Protein AF-M5BRU0-F1 (afdb_monomer_lite)

Radius of gyration: 24.5 Å; chains: 1; bounding box: 52×56×78 Å

Structure (mmCIF, N/CA/C/O backbone):
data_AF-M5BRU0-F1
#
_entry.id   AF-M5BRU0-F1
#
loop_
_atom_site.group_PDB
_atom_site.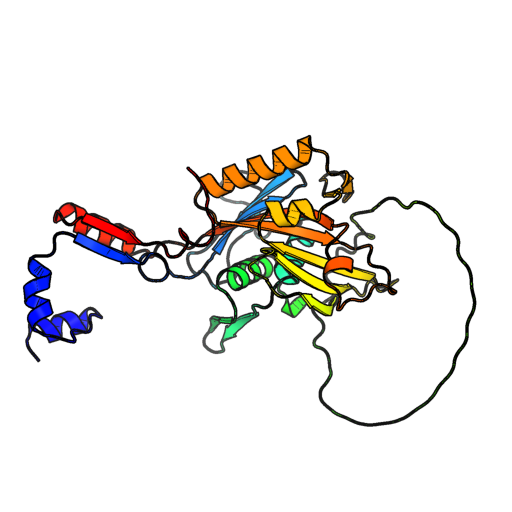id
_atom_site.type_symbol
_atom_site.label_atom_id
_atom_site.label_alt_id
_atom_site.label_comp_id
_atom_site.label_asym_id
_atom_site.label_entity_id
_atom_site.label_seq_id
_atom_site.pdbx_PDB_ins_code
_atom_site.Cartn_x
_atom_site.Cartn_y
_atom_site.Cartn_z
_atom_site.occupancy
_atom_site.B_iso_or_equiv
_atom_site.auth_seq_id
_atom_site.auth_comp_id
_atom_site.auth_asym_id
_atom_site.auth_atom_id
_atom_site.pdbx_PDB_model_num
ATOM 1 N N . MET A 1 1 ? 29.957 -25.310 -28.018 1.00 56.03 1 MET A N 1
ATOM 2 C CA . MET A 1 1 ? 28.584 -24.755 -27.954 1.00 56.03 1 MET A CA 1
ATOM 3 C C . MET A 1 1 ? 28.012 -24.711 -29.360 1.00 56.03 1 MET A C 1
ATOM 5 O O . MET A 1 1 ? 28.697 -24.204 -30.240 1.00 56.03 1 MET A O 1
ATOM 9 N N . SER A 1 2 ? 26.812 -25.253 -29.586 1.00 75.94 2 SER A N 1
ATOM 10 C CA . SER A 1 2 ? 26.132 -25.135 -30.883 1.00 75.94 2 SER A CA 1
ATOM 11 C C . SER A 1 2 ? 25.917 -23.655 -31.240 1.00 75.94 2 SER A C 1
ATOM 13 O O . SER A 1 2 ? 25.756 -22.811 -30.354 1.00 75.94 2 SER A O 1
ATOM 15 N N . ILE A 1 3 ? 25.920 -23.319 -32.534 1.00 82.31 3 ILE A N 1
ATOM 16 C CA . ILE A 1 3 ? 25.701 -21.942 -33.025 1.00 82.31 3 ILE A CA 1
ATOM 17 C C . ILE A 1 3 ? 24.396 -21.355 -32.455 1.00 82.31 3 ILE A C 1
ATOM 19 O O . ILE A 1 3 ? 24.351 -20.178 -32.095 1.00 82.31 3 ILE A O 1
ATOM 23 N N . GLY A 1 4 ? 23.365 -22.194 -32.303 1.00 82.69 4 GLY A N 1
ATOM 24 C CA . GLY A 1 4 ? 22.096 -21.833 -31.673 1.00 82.69 4 GLY A CA 1
ATOM 25 C C . GLY A 1 4 ? 22.245 -21.396 -30.214 1.00 82.69 4 GLY A C 1
ATOM 26 O O . GLY A 1 4 ? 21.788 -20.313 -29.860 1.00 82.69 4 GLY A O 1
ATOM 27 N N . ALA A 1 5 ? 22.965 -22.158 -29.383 1.00 85.12 5 ALA A N 1
ATOM 28 C CA . ALA A 1 5 ? 23.203 -21.789 -27.983 1.00 85.12 5 ALA A CA 1
ATOM 29 C C . ALA A 1 5 ? 23.987 -20.469 -27.849 1.00 85.12 5 ALA A C 1
ATOM 31 O O . ALA A 1 5 ? 23.667 -19.646 -26.994 1.00 85.12 5 ALA A O 1
ATOM 32 N N . LYS A 1 6 ? 24.963 -20.218 -28.738 1.00 86.19 6 LYS A N 1
ATOM 33 C CA . LYS A 1 6 ? 25.723 -18.955 -28.756 1.00 86.19 6 LYS A CA 1
ATOM 34 C C . LYS A 1 6 ? 24.838 -17.753 -29.116 1.00 86.19 6 LYS A C 1
ATOM 36 O O . LYS A 1 6 ? 24.950 -16.711 -28.475 1.00 86.19 6 LYS A O 1
ATOM 41 N N . ARG A 1 7 ? 23.941 -17.897 -30.101 1.00 88.19 7 ARG A N 1
ATOM 42 C CA . ARG A 1 7 ? 22.966 -16.849 -30.471 1.00 88.19 7 ARG A CA 1
ATOM 43 C C . ARG A 1 7 ? 21.950 -16.579 -29.357 1.00 88.19 7 ARG A C 1
ATOM 45 O O . ARG A 1 7 ? 21.599 -15.427 -29.134 1.00 88.19 7 ARG A O 1
ATOM 52 N N . MET A 1 8 ? 21.505 -17.617 -28.648 1.00 88.88 8 MET A N 1
ATOM 53 C CA . MET A 1 8 ? 20.585 -17.480 -27.511 1.00 88.88 8 MET A CA 1
ATOM 54 C C . MET A 1 8 ? 21.250 -16.770 -26.324 1.00 88.88 8 MET A C 1
ATOM 56 O O . MET A 1 8 ? 20.659 -15.855 -25.753 1.00 88.88 8 MET A O 1
ATOM 60 N N . ALA A 1 9 ? 22.513 -17.089 -26.025 1.00 88.88 9 ALA A N 1
ATOM 61 C CA . ALA A 1 9 ? 23.276 -16.411 -24.975 1.00 88.88 9 ALA A CA 1
ATOM 62 C C . ALA A 1 9 ? 23.454 -14.906 -25.249 1.00 88.88 9 ALA A C 1
ATOM 64 O O . ALA A 1 9 ? 23.299 -14.097 -24.339 1.00 88.88 9 ALA A O 1
ATOM 65 N N . GLN A 1 10 ? 23.685 -14.511 -26.509 1.00 90.50 10 GLN A N 1
ATOM 66 C CA . GLN A 1 10 ? 23.731 -13.095 -26.920 1.00 90.50 10 GLN A CA 1
ATOM 67 C C . GLN A 1 10 ? 22.401 -12.351 -26.710 1.00 90.50 10 GLN A C 1
ATOM 69 O O . GLN A 1 10 ? 22.379 -11.125 -26.715 1.00 90.50 10 GLN A O 1
ATOM 74 N N . ARG A 1 11 ? 21.294 -13.080 -26.527 1.00 88.38 11 ARG A N 1
ATOM 75 C CA . ARG A 1 11 ? 19.957 -12.548 -26.228 1.00 88.38 11 ARG A CA 1
ATOM 76 C C . ARG A 1 11 ? 19.546 -12.772 -24.769 1.00 88.38 11 ARG A C 1
ATOM 78 O O . ARG A 1 11 ? 18.357 -12.808 -24.474 1.00 88.38 11 ARG A O 1
ATOM 85 N N . ASN A 1 12 ? 20.514 -12.931 -23.865 1.00 89.25 12 ASN A N 1
ATOM 86 C CA . ASN A 1 12 ? 20.295 -13.167 -22.433 1.00 89.25 12 ASN A CA 1
ATOM 87 C C . ASN A 1 12 ? 19.533 -14.469 -22.110 1.00 89.25 12 ASN A C 1
ATOM 89 O O . ASN A 1 12 ? 18.924 -14.583 -21.048 1.00 89.25 12 ASN A O 1
ATOM 93 N N . VAL A 1 13 ? 19.579 -15.473 -22.995 1.00 88.12 13 VAL A N 1
ATOM 94 C CA . VAL A 1 13 ? 18.981 -16.793 -22.752 1.00 88.12 13 VAL A CA 1
ATOM 95 C C . VAL A 1 13 ? 20.073 -17.808 -22.424 1.00 88.12 13 VAL A C 1
ATOM 97 O O . VAL A 1 13 ? 20.904 -18.153 -23.266 1.00 88.12 13 VAL A O 1
ATOM 100 N N . VAL A 1 14 ? 20.048 -18.329 -21.197 1.00 90.12 14 VAL A N 1
ATOM 101 C CA . VAL A 1 14 ? 20.965 -19.385 -20.748 1.00 90.12 14 VAL A CA 1
ATOM 102 C C . VAL A 1 14 ? 20.359 -20.755 -21.050 1.00 90.12 14 VAL A C 1
ATOM 104 O O . VAL A 1 14 ? 19.422 -21.200 -20.389 1.00 90.12 14 VAL A O 1
ATOM 107 N N . VAL A 1 15 ? 20.913 -21.449 -22.044 1.00 87.69 15 VAL A N 1
ATOM 108 C CA . VAL A 1 15 ? 20.475 -22.795 -22.440 1.00 87.69 15 VAL A CA 1
ATOM 109 C C . VAL A 1 15 ? 21.243 -23.843 -21.631 1.00 87.69 15 VAL A C 1
ATOM 111 O O . VAL A 1 15 ? 22.442 -24.022 -21.830 1.00 87.69 15 VAL A O 1
ATOM 114 N N . ARG A 1 16 ? 20.558 -24.547 -20.719 1.00 88.44 16 ARG A N 1
ATOM 115 C CA . ARG A 1 16 ? 21.166 -25.614 -19.893 1.00 88.44 16 ARG A CA 1
ATOM 116 C C . ARG A 1 16 ? 21.203 -26.979 -20.580 1.00 88.44 16 ARG A C 1
ATOM 118 O O . ARG A 1 16 ? 22.085 -27.777 -20.287 1.00 88.44 16 ARG A O 1
ATOM 125 N N . ARG A 1 17 ? 20.248 -27.250 -21.473 1.00 88.56 17 ARG A N 1
ATOM 126 C CA . ARG A 1 17 ? 20.157 -28.496 -22.241 1.00 88.56 17 ARG A CA 1
ATOM 127 C C . ARG A 1 17 ? 19.894 -28.166 -23.711 1.00 88.56 17 ARG A C 1
ATOM 129 O O . ARG A 1 17 ? 19.071 -27.300 -23.994 1.00 88.56 17 ARG A O 1
ATOM 136 N N . LEU A 1 18 ? 20.651 -28.772 -24.628 1.00 85.06 18 LEU A N 1
ATOM 137 C CA . LEU A 1 18 ? 20.615 -28.418 -26.056 1.00 85.06 18 LEU A CA 1
ATOM 138 C C . LEU A 1 18 ? 19.367 -28.949 -26.776 1.00 85.06 18 LEU A C 1
ATOM 140 O O . LEU A 1 18 ? 18.881 -28.288 -27.687 1.00 85.06 18 LEU A O 1
ATOM 144 N N . ASP A 1 19 ? 18.839 -30.085 -26.328 1.00 86.38 19 ASP A N 1
ATOM 145 C CA . ASP A 1 19 ? 17.553 -30.671 -26.738 1.00 86.38 19 ASP A CA 1
ATOM 146 C C . ASP A 1 19 ? 16.372 -29.698 -26.551 1.00 86.38 19 ASP A C 1
ATOM 148 O O . ASP A 1 19 ? 15.470 -29.622 -27.382 1.00 86.38 19 ASP A O 1
ATOM 152 N N . ALA A 1 20 ? 16.414 -28.867 -25.508 1.00 85.62 20 ALA A N 1
ATOM 153 C CA . ALA A 1 20 ? 15.397 -27.852 -25.253 1.00 85.62 20 ALA A CA 1
ATOM 154 C C . ALA A 1 20 ? 15.317 -26.790 -26.363 1.00 85.62 20 ALA A C 1
ATOM 156 O O . ALA A 1 20 ? 14.271 -26.167 -26.529 1.00 85.62 20 ALA A O 1
ATOM 157 N N . LEU A 1 21 ? 16.399 -26.571 -27.123 1.00 84.38 21 LEU A N 1
ATOM 158 C CA . LEU A 1 21 ? 16.409 -25.602 -28.219 1.00 84.38 21 LEU A CA 1
ATOM 159 C C . LEU A 1 21 ? 15.563 -26.076 -29.407 1.00 84.38 21 LEU A C 1
ATOM 161 O O . LEU A 1 21 ? 14.917 -25.259 -30.053 1.00 84.38 21 LEU A O 1
ATOM 165 N N . GLU A 1 22 ? 15.568 -27.381 -29.676 1.00 84.31 22 GLU A N 1
ATOM 166 C CA . GLU A 1 22 ? 14.750 -28.003 -30.719 1.00 84.31 22 GLU A CA 1
ATOM 167 C C . GLU A 1 22 ? 13.279 -28.053 -30.291 1.00 84.31 22 GLU A C 1
ATOM 169 O O . GLU A 1 22 ? 12.397 -27.631 -31.038 1.00 84.31 22 GLU A O 1
ATOM 174 N N . ALA A 1 23 ? 13.023 -28.450 -29.039 1.00 85.31 23 ALA A N 1
ATOM 175 C CA . ALA A 1 23 ? 11.676 -28.504 -28.476 1.00 85.31 23 ALA A CA 1
ATOM 176 C C . ALA A 1 23 ? 10.977 -27.131 -28.425 1.00 85.31 23 ALA A C 1
ATOM 178 O O . ALA A 1 23 ? 9.757 -27.059 -28.565 1.00 85.31 23 ALA A O 1
ATOM 179 N N . LEU A 1 24 ? 11.731 -26.034 -28.266 1.00 85.19 24 LEU A N 1
ATOM 180 C CA . LEU A 1 24 ? 11.180 -24.675 -28.200 1.00 85.19 24 LEU A CA 1
ATOM 181 C C . LEU A 1 24 ? 10.400 -24.281 -29.469 1.00 85.19 24 LEU A C 1
ATOM 183 O O . LEU A 1 24 ? 9.469 -23.486 -29.382 1.00 85.19 24 LEU A O 1
ATOM 187 N N . GLY A 1 25 ? 10.751 -24.843 -30.632 1.00 83.12 25 GLY A N 1
ATOM 188 C CA . GLY A 1 25 ? 10.074 -24.559 -31.902 1.00 83.12 25 GLY A CA 1
ATOM 189 C C . GLY A 1 25 ? 8.661 -25.142 -32.014 1.00 83.12 25 GLY A C 1
ATOM 190 O O . GLY A 1 25 ? 7.886 -24.674 -32.842 1.00 83.12 25 GLY A O 1
ATOM 191 N N . GLY A 1 26 ? 8.320 -26.136 -31.186 1.00 87.94 26 GLY A N 1
ATOM 192 C CA . GLY A 1 26 ? 7.008 -26.794 -31.170 1.00 87.94 26 GLY A CA 1
ATOM 193 C C . GLY A 1 26 ? 6.088 -26.347 -30.032 1.00 87.94 26 GLY A C 1
ATOM 194 O O . GLY A 1 26 ? 5.086 -27.006 -29.769 1.00 87.94 26 GLY A O 1
ATOM 195 N N . VAL A 1 27 ? 6.433 -25.278 -29.309 1.00 90.38 27 VAL A N 1
ATOM 196 C CA . VAL A 1 27 ? 5.661 -24.816 -28.147 1.00 90.38 27 VAL A CA 1
ATOM 197 C C . VAL A 1 27 ? 4.371 -24.126 -28.590 1.00 90.38 27 VAL A C 1
ATOM 199 O O . VAL A 1 27 ? 4.416 -23.134 -29.309 1.00 90.38 27 VAL A O 1
ATOM 202 N N . THR A 1 28 ? 3.229 -24.608 -28.097 1.00 91.94 28 THR A N 1
ATOM 203 C CA . THR A 1 28 ? 1.900 -23.994 -28.292 1.00 91.94 28 THR A CA 1
ATOM 204 C C . THR A 1 28 ? 1.422 -23.204 -27.078 1.00 91.94 28 THR A C 1
ATOM 206 O O . THR A 1 28 ? 0.595 -22.308 -27.214 1.00 91.94 28 THR A O 1
ATOM 209 N N . ASP A 1 29 ? 1.963 -23.500 -25.895 1.00 92.75 29 ASP A N 1
ATOM 210 C CA . ASP A 1 29 ? 1.524 -22.934 -24.624 1.00 92.75 29 ASP A CA 1
ATOM 211 C C . ASP A 1 29 ? 2.724 -22.494 -23.780 1.00 92.75 29 ASP A C 1
ATOM 213 O O . ASP A 1 29 ? 3.633 -23.277 -23.499 1.00 92.75 29 ASP A O 1
ATOM 217 N N . ILE A 1 30 ? 2.709 -21.242 -23.322 1.00 90.06 30 ILE A N 1
ATOM 218 C CA . ILE A 1 30 ? 3.704 -20.691 -22.396 1.00 90.06 30 ILE A CA 1
ATOM 219 C C . ILE A 1 30 ? 3.018 -20.406 -21.066 1.00 90.06 30 ILE A C 1
ATOM 221 O O . ILE A 1 30 ? 2.127 -19.565 -20.987 1.00 90.06 30 ILE A O 1
ATOM 225 N N . CYS A 1 31 ? 3.465 -21.065 -20.000 1.00 89.81 31 CYS A N 1
ATOM 226 C CA . CYS A 1 31 ? 3.078 -20.725 -18.635 1.00 89.81 31 CYS A CA 1
ATOM 227 C C . CYS A 1 31 ? 4.154 -19.829 -18.019 1.00 89.81 31 CYS A C 1
ATOM 229 O O . CYS A 1 31 ? 5.280 -20.278 -17.814 1.00 89.81 31 CYS A O 1
ATOM 231 N N . SER A 1 32 ? 3.810 -18.577 -17.722 1.00 86.25 32 SER A N 1
ATOM 232 C CA . SER A 1 32 ? 4.719 -17.621 -17.082 1.00 86.25 32 SER A CA 1
ATOM 233 C C . SER A 1 32 ? 4.170 -17.184 -15.733 1.00 86.25 32 SER A C 1
ATOM 235 O O . SER A 1 32 ? 2.979 -16.885 -15.601 1.00 86.25 32 SER A O 1
ATOM 237 N N . ASP A 1 33 ? 5.051 -17.065 -14.744 1.00 87.75 33 ASP A N 1
ATOM 238 C CA . ASP A 1 33 ? 4.730 -16.339 -13.519 1.00 87.75 33 ASP A CA 1
ATOM 239 C C . ASP A 1 33 ? 4.494 -14.855 -13.841 1.00 87.75 33 ASP A C 1
ATOM 241 O O . ASP A 1 33 ? 5.040 -14.312 -14.809 1.00 87.75 33 ASP A O 1
ATOM 245 N N . LYS A 1 34 ? 3.640 -14.183 -13.059 1.00 83.00 34 LYS A N 1
ATOM 246 C CA . LYS A 1 34 ? 3.427 -12.733 -13.203 1.00 83.00 34 LYS A CA 1
ATOM 247 C C . LYS A 1 34 ? 4.599 -11.942 -12.637 1.00 83.00 34 LYS A C 1
ATOM 249 O O . LYS A 1 34 ? 5.258 -11.205 -13.372 1.00 83.00 34 LYS A O 1
ATOM 254 N N . THR A 1 35 ? 4.782 -12.050 -11.323 1.00 79.06 35 THR A N 1
ATOM 255 C CA . THR A 1 35 ? 5.621 -11.140 -10.546 1.00 79.06 35 THR A CA 1
ATOM 256 C C . THR A 1 35 ? 7.085 -11.359 -10.884 1.00 79.06 35 THR A C 1
ATOM 258 O O . THR A 1 35 ? 7.591 -12.469 -10.761 1.00 79.06 35 THR A O 1
ATOM 261 N N . GLY A 1 36 ? 7.764 -10.306 -11.332 1.00 77.75 36 GLY A N 1
ATOM 262 C CA . GLY A 1 36 ? 9.184 -10.355 -11.683 1.00 77.75 36 GLY A CA 1
ATOM 263 C C . GLY A 1 36 ? 9.483 -10.915 -13.079 1.00 77.75 36 GLY A C 1
ATOM 264 O O . GLY A 1 36 ? 10.575 -10.659 -13.590 1.00 77.75 36 GLY A O 1
ATOM 265 N N . THR A 1 37 ? 8.535 -11.591 -13.740 1.00 82.62 37 THR A N 1
ATOM 266 C CA . THR A 1 37 ? 8.681 -12.039 -15.138 1.00 82.62 37 THR A CA 1
ATOM 267 C C . THR A 1 37 ? 7.917 -11.133 -16.096 1.00 82.62 37 THR A C 1
ATOM 269 O O . THR A 1 37 ? 8.537 -10.484 -16.931 1.00 82.62 37 THR A O 1
ATOM 272 N N . LEU A 1 38 ? 6.592 -11.031 -15.964 1.00 83.06 38 LEU A N 1
ATOM 273 C CA . LEU A 1 38 ? 5.764 -10.166 -16.816 1.00 83.06 38 LEU A CA 1
ATOM 274 C C . LEU A 1 38 ? 5.718 -8.727 -16.296 1.00 83.06 38 LEU A C 1
ATOM 276 O O . LEU A 1 38 ? 5.558 -7.781 -17.073 1.00 83.06 38 LEU A O 1
ATOM 280 N N . THR A 1 39 ? 5.875 -8.564 -14.988 1.00 84.62 39 THR A N 1
ATOM 281 C CA . THR A 1 39 ? 5.994 -7.276 -14.310 1.00 84.62 39 THR A CA 1
ATOM 282 C C . THR A 1 39 ? 7.421 -7.019 -13.850 1.00 84.62 39 THR A C 1
ATOM 284 O O . THR A 1 39 ? 8.264 -7.920 -13.814 1.00 84.62 39 THR A O 1
ATOM 287 N N . MET A 1 40 ? 7.705 -5.765 -13.505 1.00 83.12 40 MET A N 1
ATOM 288 C CA . MET A 1 40 ? 9.024 -5.373 -13.011 1.00 83.12 40 MET A CA 1
ATOM 289 C C . MET A 1 40 ? 9.336 -5.978 -11.634 1.00 83.12 40 MET A C 1
ATOM 291 O O . MET A 1 40 ? 10.505 -6.007 -11.251 1.00 83.12 40 MET A O 1
ATOM 295 N N . GLY A 1 41 ? 8.322 -6.463 -10.902 1.00 82.31 41 GLY A N 1
ATOM 296 C CA . GLY A 1 41 ? 8.473 -6.929 -9.523 1.00 82.31 41 GLY A CA 1
ATOM 297 C C . GLY A 1 41 ? 8.761 -5.772 -8.566 1.00 82.31 41 GLY A C 1
ATOM 298 O O . GLY A 1 41 ? 9.387 -5.967 -7.528 1.00 82.31 41 GLY A O 1
ATOM 299 N N . ARG A 1 42 ? 8.361 -4.553 -8.944 1.00 84.69 42 ARG A N 1
ATOM 300 C CA . ARG A 1 42 ? 8.613 -3.319 -8.195 1.00 84.69 42 ARG A CA 1
ATOM 301 C C . ARG A 1 42 ? 7.297 -2.576 -8.055 1.00 84.69 42 ARG A C 1
ATOM 303 O O . ARG A 1 42 ? 6.831 -1.967 -9.009 1.00 84.69 42 ARG A O 1
ATOM 310 N N . MET A 1 43 ? 6.692 -2.654 -6.878 1.00 90.12 43 MET A N 1
ATOM 311 C CA . MET A 1 43 ? 5.401 -2.021 -6.627 1.00 90.12 43 MET A CA 1
ATOM 312 C C . MET A 1 43 ? 5.530 -0.489 -6.681 1.00 90.12 43 MET A C 1
ATOM 314 O O . MET A 1 43 ? 6.554 0.069 -6.297 1.00 90.12 43 MET A O 1
ATOM 318 N N . VAL A 1 44 ? 4.482 0.192 -7.142 1.00 91.44 44 VAL A N 1
ATOM 319 C CA . VAL A 1 44 ? 4.407 1.656 -7.241 1.00 91.44 44 VAL A CA 1
ATOM 320 C C . VAL A 1 44 ? 3.041 2.124 -6.751 1.00 91.44 44 VAL A C 1
ATOM 322 O O . VAL A 1 44 ? 2.015 1.556 -7.125 1.00 91.44 44 VAL A O 1
ATOM 325 N N . VAL A 1 45 ? 3.006 3.172 -5.926 1.00 93.44 45 VAL A N 1
ATOM 326 C CA . VAL A 1 45 ? 1.750 3.833 -5.537 1.00 93.44 45 VAL A CA 1
ATOM 327 C C . VAL A 1 45 ? 1.210 4.602 -6.741 1.00 93.44 45 VAL A C 1
ATOM 329 O O . VAL A 1 45 ? 1.933 5.403 -7.332 1.00 93.44 45 VAL A O 1
ATOM 332 N N . LYS A 1 46 ? -0.047 4.353 -7.117 1.00 91.69 46 LYS A N 1
ATOM 333 C CA . LYS A 1 46 ? -0.695 4.989 -8.275 1.00 91.69 46 LYS A CA 1
ATOM 334 C C . LYS A 1 46 ? -1.765 5.990 -7.880 1.00 91.69 46 LYS A C 1
ATOM 336 O O . LYS A 1 46 ? -1.907 7.015 -8.543 1.00 91.69 46 LYS A O 1
ATOM 341 N N . ARG A 1 47 ? -2.535 5.668 -6.842 1.00 93.19 47 ARG A N 1
ATOM 342 C CA . ARG A 1 47 ? -3.676 6.465 -6.388 1.00 93.19 47 ARG A CA 1
ATOM 343 C C . ARG A 1 47 ? -3.766 6.460 -4.880 1.00 93.19 47 ARG A C 1
ATOM 345 O O . ARG A 1 47 ? -3.467 5.448 -4.252 1.00 93.19 47 ARG A O 1
ATOM 352 N N . LEU A 1 48 ? -4.229 7.567 -4.331 1.00 94.12 48 LEU A N 1
ATOM 353 C CA . LEU A 1 48 ? -4.580 7.712 -2.930 1.00 94.12 48 LEU A CA 1
ATOM 354 C C . LEU A 1 48 ? -6.005 8.221 -2.858 1.00 94.12 48 LEU A C 1
ATOM 356 O O . LEU A 1 48 ? -6.360 9.152 -3.573 1.00 94.12 48 LEU A O 1
ATOM 360 N N . TRP A 1 49 ? -6.801 7.647 -1.978 1.00 93.94 49 TRP A N 1
ATOM 361 C CA . TRP A 1 49 ? -8.113 8.172 -1.644 1.00 93.94 49 TRP A CA 1
ATOM 362 C C . TRP A 1 49 ? -8.085 8.573 -0.177 1.00 93.94 49 TRP A C 1
ATOM 364 O O . TRP A 1 49 ? -7.885 7.720 0.686 1.00 93.94 49 TRP A O 1
ATOM 374 N N . LEU A 1 50 ? -8.218 9.862 0.120 1.00 91.75 50 LEU A N 1
ATOM 375 C CA . LEU A 1 50 ? -8.298 10.330 1.499 1.00 91.75 50 LEU A CA 1
ATOM 376 C C . LEU A 1 50 ? -9.755 10.331 1.944 1.00 91.75 50 LEU A C 1
ATOM 378 O O . LEU A 1 50 ? -10.634 10.764 1.202 1.00 91.75 50 LEU A O 1
ATOM 382 N N . ALA A 1 51 ? -10.000 9.924 3.186 1.00 86.94 51 ALA A N 1
ATOM 383 C CA . ALA A 1 51 ? -11.339 9.957 3.767 1.00 86.94 51 ALA A CA 1
ATOM 384 C C . ALA A 1 51 ? -11.882 11.389 3.924 1.00 86.94 51 ALA A C 1
ATOM 386 O O . ALA A 1 51 ? -13.088 11.602 3.901 1.00 86.94 51 ALA A O 1
ATOM 387 N N . ALA A 1 52 ? -10.977 12.372 3.925 1.00 80.00 52 ALA A N 1
ATOM 388 C CA . ALA A 1 52 ? -11.273 13.787 3.738 1.00 80.00 52 ALA A CA 1
ATOM 389 C C . ALA A 1 52 ? -11.891 14.118 2.354 1.00 80.00 52 ALA A C 1
ATOM 391 O O . ALA A 1 52 ? -12.076 15.278 2.026 1.00 80.00 52 ALA A O 1
ATOM 392 N N . GLY A 1 53 ? -12.181 13.142 1.493 1.00 80.56 53 GLY A N 1
ATOM 393 C CA . GLY A 1 53 ? -12.929 13.340 0.247 1.00 80.56 53 GLY A CA 1
ATOM 394 C C . GLY A 1 53 ? -12.085 13.686 -0.982 1.00 80.56 53 GLY A C 1
ATOM 395 O O . GLY A 1 53 ? -12.627 13.775 -2.083 1.00 80.56 53 GLY A O 1
ATOM 396 N N . THR A 1 54 ? -10.765 13.830 -0.841 1.00 86.31 54 THR A N 1
ATOM 397 C CA . THR A 1 54 ? -9.869 14.114 -1.973 1.00 86.31 54 THR A CA 1
ATOM 398 C C . THR A 1 54 ? -9.160 12.851 -2.447 1.00 86.31 54 THR A C 1
ATOM 400 O O . THR A 1 54 ? -8.514 12.151 -1.666 1.00 86.31 54 THR A O 1
ATOM 403 N N . THR A 1 55 ? -9.223 12.595 -3.754 1.00 90.12 55 THR A N 1
ATOM 404 C CA . THR A 1 55 ? -8.431 11.551 -4.419 1.00 90.12 55 THR A CA 1
ATOM 405 C C . THR A 1 55 ? -7.211 12.180 -5.076 1.00 90.12 55 THR A C 1
ATOM 407 O O . THR A 1 55 ? -7.340 13.197 -5.757 1.00 90.12 55 THR A O 1
ATOM 410 N N . TYR A 1 56 ? -6.041 11.576 -4.895 1.00 90.25 56 TYR A N 1
ATOM 411 C CA . TYR A 1 56 ? -4.788 12.003 -5.504 1.00 90.25 56 TYR A CA 1
ATOM 412 C C . TYR A 1 56 ? -4.258 10.942 -6.467 1.00 90.25 56 TYR A C 1
ATOM 414 O O . TYR A 1 56 ? -4.194 9.755 -6.139 1.00 90.25 56 TYR A O 1
ATOM 422 N N . GLY A 1 57 ? -3.822 11.383 -7.642 1.00 90.44 57 GLY A N 1
ATOM 423 C CA . GLY A 1 57 ? -3.005 10.603 -8.559 1.00 90.44 57 GLY A CA 1
ATOM 424 C C . GLY A 1 57 ? -1.525 10.769 -8.224 1.00 90.44 57 GLY A C 1
ATOM 425 O O . GLY A 1 57 ? -1.053 11.881 -7.985 1.00 90.44 57 GLY A O 1
ATOM 426 N N . VAL A 1 58 ? -0.786 9.662 -8.227 1.00 88.69 58 VAL A N 1
ATOM 427 C CA . VAL A 1 58 ? 0.670 9.658 -8.051 1.00 88.69 58 VAL A CA 1
ATOM 428 C C . VAL A 1 58 ? 1.316 9.372 -9.403 1.00 88.69 58 VAL A C 1
ATOM 430 O O . VAL A 1 58 ? 1.161 8.287 -9.980 1.00 88.69 58 VAL A O 1
ATOM 433 N N . GLU A 1 59 ? 2.032 10.360 -9.937 1.00 86.06 59 GLU A N 1
ATOM 434 C CA . GLU A 1 59 ? 2.799 10.200 -11.169 1.00 86.06 59 GLU A CA 1
ATOM 435 C C . GLU A 1 59 ? 4.008 9.292 -10.921 1.00 86.06 59 GLU A C 1
ATOM 437 O O . GLU A 1 59 ? 4.658 9.336 -9.875 1.00 86.06 59 GLU A O 1
ATOM 442 N N . SER A 1 60 ? 4.332 8.459 -11.905 1.00 75.00 60 SER A N 1
ATOM 443 C CA . SER A 1 60 ? 5.538 7.636 -11.909 1.00 75.00 60 SER A CA 1
ATOM 444 C C . SER A 1 60 ? 6.220 7.811 -13.254 1.00 75.00 60 SER A C 1
ATOM 446 O O . SER A 1 60 ? 5.585 7.640 -14.293 1.00 75.00 60 SER A O 1
ATOM 448 N N . THR A 1 61 ? 7.510 8.136 -13.228 1.00 68.69 61 THR A N 1
ATOM 449 C CA . THR A 1 61 ? 8.365 8.332 -14.409 1.00 68.69 61 THR A CA 1
ATOM 450 C C . THR A 1 61 ? 8.819 7.012 -15.051 1.00 68.69 61 THR A C 1
ATOM 452 O O . THR A 1 61 ? 9.689 7.006 -15.914 1.00 68.69 61 THR A O 1
ATOM 455 N N . GLY A 1 62 ? 8.243 5.873 -14.646 1.00 64.44 62 GLY A N 1
ATOM 456 C CA . GLY A 1 62 ? 8.613 4.534 -15.125 1.00 64.44 62 GLY A CA 1
ATOM 457 C C . GLY A 1 62 ? 9.740 3.871 -14.324 1.00 64.44 62 GLY A C 1
ATOM 458 O O . GLY A 1 62 ? 9.841 2.644 -14.320 1.00 64.44 62 GLY A O 1
ATOM 459 N N . ALA A 1 63 ? 10.528 4.640 -13.569 1.00 72.62 63 ALA A N 1
ATOM 460 C CA . ALA A 1 63 ? 11.487 4.117 -12.602 1.00 72.62 63 ALA A CA 1
ATOM 461 C C . ALA A 1 63 ? 10.822 3.956 -11.225 1.00 72.62 63 ALA A C 1
ATOM 463 O O . ALA A 1 63 ? 10.590 4.918 -10.501 1.00 72.62 63 ALA A O 1
ATOM 464 N N . ALA A 1 64 ? 10.497 2.716 -10.851 1.00 73.62 64 ALA A N 1
ATOM 465 C CA . ALA A 1 64 ? 9.716 2.423 -9.644 1.00 73.62 64 ALA A CA 1
ATOM 466 C C . ALA A 1 64 ? 10.372 2.845 -8.310 1.00 73.62 64 ALA A C 1
ATOM 468 O O . ALA A 1 64 ? 9.662 3.001 -7.322 1.00 73.62 64 ALA A O 1
ATOM 469 N N . LEU A 1 65 ? 11.701 3.005 -8.275 1.00 78.38 65 LEU A N 1
ATOM 470 C CA . LEU A 1 65 ? 12.464 3.368 -7.070 1.00 78.38 65 LEU A CA 1
ATOM 471 C C . LEU A 1 65 ? 12.847 4.849 -7.012 1.00 78.38 65 LEU A C 1
ATOM 473 O O . LEU A 1 65 ? 13.349 5.299 -5.989 1.00 78.38 65 LEU A O 1
ATOM 477 N N . GLU A 1 66 ? 12.638 5.594 -8.095 1.00 82.94 66 GLU A N 1
ATOM 478 C CA . GLU A 1 66 ? 12.989 7.008 -8.140 1.00 82.94 66 GLU A CA 1
ATOM 479 C C . GLU A 1 66 ? 11.842 7.831 -7.542 1.00 82.94 66 GLU A C 1
ATOM 481 O O . GLU A 1 66 ? 10.708 7.755 -8.038 1.00 82.94 66 GLU A O 1
ATOM 486 N N . PRO A 1 67 ? 12.096 8.649 -6.506 1.00 79.62 67 PRO A N 1
ATOM 487 C CA . PRO A 1 67 ? 11.093 9.529 -5.916 1.00 79.62 67 PRO A CA 1
ATOM 488 C C . PRO A 1 67 ? 10.878 10.781 -6.782 1.00 79.62 67 PRO A C 1
ATOM 490 O O . PRO A 1 67 ? 10.840 11.903 -6.294 1.00 79.62 67 PRO A O 1
ATOM 493 N N . VAL A 1 68 ? 10.729 10.589 -8.093 1.00 78.69 68 VAL A N 1
ATOM 494 C CA . VAL A 1 68 ? 10.450 11.646 -9.065 1.00 78.69 68 VAL A CA 1
ATOM 495 C C . VAL A 1 68 ? 9.007 11.504 -9.546 1.00 78.69 68 VAL A C 1
ATOM 497 O O . VAL A 1 68 ? 8.536 10.410 -9.874 1.00 78.69 68 VAL A O 1
ATOM 500 N N . GLY A 1 69 ? 8.286 12.620 -9.571 1.00 75.31 69 GLY A N 1
ATOM 501 C CA . GLY A 1 69 ? 6.892 12.695 -10.003 1.00 75.31 69 GLY A CA 1
ATOM 502 C C . GLY A 1 69 ? 6.025 13.449 -9.006 1.00 75.31 69 GLY A C 1
ATOM 503 O O . GLY A 1 69 ? 6.373 13.574 -7.834 1.00 75.31 69 GLY A O 1
ATOM 504 N N . ARG A 1 70 ? 4.891 13.964 -9.481 1.00 81.81 70 ARG A N 1
ATOM 505 C CA . ARG A 1 70 ? 3.984 14.776 -8.667 1.00 81.81 70 ARG A CA 1
ATOM 506 C C . ARG A 1 70 ? 2.877 13.936 -8.038 1.00 81.81 70 ARG A C 1
ATOM 508 O O . ARG A 1 70 ? 2.498 12.878 -8.548 1.00 81.81 70 ARG A O 1
ATOM 515 N N . VAL A 1 71 ? 2.341 14.453 -6.939 1.00 85.56 71 VAL A N 1
ATOM 516 C CA . VAL A 1 71 ? 1.112 13.974 -6.302 1.00 85.56 71 VAL A CA 1
ATOM 517 C C . VAL A 1 71 ? 0.063 15.058 -6.5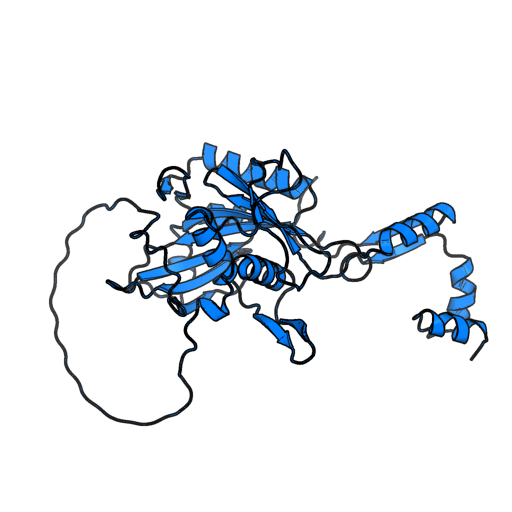11 1.00 85.56 71 VAL A C 1
ATOM 519 O O . VAL A 1 71 ? 0.185 16.146 -5.955 1.00 85.56 71 VAL A O 1
ATOM 522 N N . ILE A 1 72 ? -0.931 14.787 -7.356 1.00 85.38 72 ILE A N 1
ATOM 523 C CA . ILE A 1 72 ? -1.909 15.788 -7.807 1.00 85.38 72 ILE A CA 1
ATOM 524 C C . ILE A 1 72 ? -3.337 15.351 -7.470 1.00 85.38 72 ILE A C 1
ATOM 526 O O . ILE A 1 72 ? -3.650 14.169 -7.618 1.00 85.38 72 ILE A O 1
ATOM 530 N N . PRO A 1 73 ? -4.218 16.255 -7.010 1.00 85.75 73 PRO A N 1
ATOM 531 C CA . PRO A 1 73 ? -5.621 15.923 -6.785 1.00 85.75 73 PRO A CA 1
ATOM 532 C C . PRO A 1 73 ? -6.331 15.658 -8.123 1.00 85.75 73 PRO A C 1
ATOM 534 O O . PRO A 1 73 ? -6.243 16.467 -9.042 1.00 85.75 73 PRO A O 1
ATOM 537 N N . GLU A 1 74 ? -7.074 14.553 -8.240 1.00 80.94 74 GLU A N 1
ATOM 538 C CA . GLU A 1 74 ? -7.751 14.175 -9.498 1.00 80.94 74 GLU A CA 1
ATOM 539 C C . GLU A 1 74 ? -8.880 15.151 -9.891 1.00 80.94 74 GLU A C 1
ATOM 541 O O . GLU A 1 74 ? -9.213 15.262 -11.067 1.00 80.94 74 GLU A O 1
ATOM 546 N N . ASN A 1 75 ? -9.424 15.913 -8.934 1.00 65.75 75 ASN A N 1
ATOM 547 C CA . ASN A 1 75 ? -10.454 16.932 -9.183 1.00 65.75 75 ASN A CA 1
ATOM 548 C C . ASN A 1 75 ? -9.907 18.233 -9.808 1.00 65.75 75 ASN A C 1
ATOM 550 O O . ASN A 1 75 ? -10.690 19.125 -10.128 1.00 65.75 75 ASN A O 1
ATOM 554 N N . GLN A 1 76 ? -8.588 18.362 -9.987 1.00 55.69 76 GLN A N 1
ATOM 555 C CA . GLN A 1 76 ? -7.962 19.463 -10.722 1.00 55.69 76 GLN A CA 1
ATOM 556 C C . GLN A 1 76 ? -7.310 18.894 -11.984 1.00 55.69 76 GLN A C 1
ATOM 558 O O . GLN A 1 76 ? -6.121 18.584 -12.014 1.00 55.69 76 GLN A O 1
ATOM 563 N N . VAL A 1 77 ? -8.108 18.715 -13.037 1.00 45.38 77 VAL A N 1
ATOM 564 C CA . VAL A 1 77 ? -7.571 18.409 -14.367 1.00 45.38 77 VAL A CA 1
ATOM 565 C C . VAL A 1 77 ? -6.811 19.649 -14.854 1.00 45.38 77 VAL A C 1
ATOM 567 O O . VAL A 1 77 ? -7.394 20.733 -14.849 1.00 45.38 77 VAL A O 1
ATOM 570 N N . PRO A 1 78 ? -5.541 19.539 -15.281 1.00 45.00 78 PRO A N 1
ATOM 571 C CA . PRO A 1 78 ? -4.839 20.653 -15.903 1.00 45.00 78 PRO A CA 1
ATOM 572 C C . PRO A 1 78 ? -5.530 21.043 -17.207 1.00 45.00 78 PRO A C 1
ATOM 574 O O . PRO A 1 78 ? -5.423 20.325 -18.199 1.00 45.00 78 PRO A O 1
ATOM 577 N N . THR A 1 79 ? -6.261 22.157 -17.216 1.00 41.91 79 THR A N 1
ATOM 578 C CA . THR A 1 79 ? -6.938 22.642 -18.429 1.00 41.91 79 THR A CA 1
ATOM 579 C C . THR A 1 79 ? -5.978 23.267 -19.438 1.00 41.91 79 THR A C 1
ATOM 581 O O . THR A 1 79 ? -6.357 23.453 -20.582 1.00 41.91 79 THR A O 1
ATOM 584 N N . ASP A 1 80 ? -4.726 23.522 -19.070 1.00 37.31 80 ASP A N 1
ATOM 585 C CA . ASP A 1 80 ? -3.685 23.964 -19.991 1.00 37.31 80 ASP A CA 1
ATOM 586 C C . ASP A 1 80 ? -2.347 23.406 -19.510 1.00 37.31 80 ASP A C 1
ATOM 588 O O . ASP A 1 80 ? -2.046 23.439 -18.320 1.00 37.31 80 ASP A O 1
ATOM 592 N N . GLY A 1 81 ? -1.542 22.858 -20.423 1.00 43.41 81 GLY A N 1
ATOM 593 C CA . GLY A 1 81 ? -0.289 22.129 -20.165 1.00 43.41 81 GLY A CA 1
ATOM 594 C C . GLY A 1 81 ? 0.864 22.928 -19.532 1.00 43.41 81 GLY A C 1
ATOM 595 O O . GLY A 1 81 ? 2.027 22.608 -19.772 1.00 43.41 81 GLY A O 1
ATOM 596 N N . LYS A 1 82 ? 0.568 23.954 -18.735 1.00 44.12 82 LYS A N 1
ATOM 597 C CA . LYS A 1 82 ? 1.476 24.646 -17.821 1.00 44.12 82 LYS A CA 1
ATOM 598 C C . LYS A 1 82 ? 0.743 24.862 -16.497 1.00 44.12 82 LYS A C 1
ATOM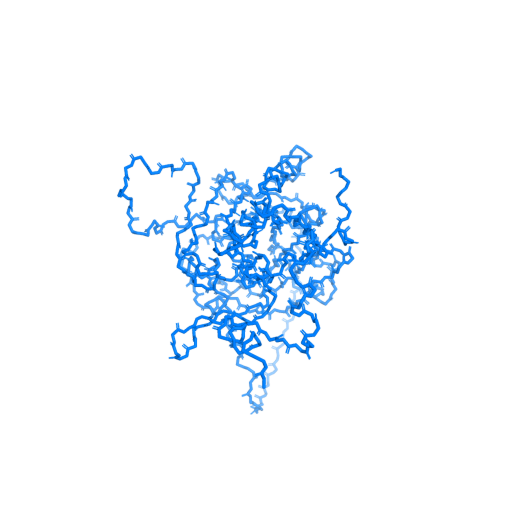 600 O O . LYS A 1 82 ? -0.101 25.742 -16.396 1.00 44.12 82 LYS A O 1
ATOM 605 N N . LEU A 1 83 ? 1.080 24.057 -15.496 1.00 43.59 83 LEU A N 1
ATOM 606 C CA . LEU A 1 83 ? 0.683 24.276 -14.108 1.00 43.59 83 LEU A CA 1
ATOM 607 C C . LEU A 1 83 ? 1.937 24.281 -13.243 1.00 43.59 83 LEU A C 1
ATOM 609 O O . LEU A 1 83 ? 2.845 23.477 -13.471 1.00 43.59 83 LEU A O 1
ATOM 613 N N . ASP A 1 84 ? 1.953 25.223 -12.306 1.00 39.16 84 ASP A N 1
ATOM 614 C CA . ASP A 1 84 ? 3.094 25.652 -11.507 1.00 39.16 84 ASP A CA 1
ATOM 615 C C . ASP A 1 84 ? 3.932 24.502 -10.936 1.00 39.16 84 ASP A C 1
ATOM 617 O O . ASP A 1 84 ? 3.436 23.510 -10.391 1.00 39.16 84 ASP A O 1
ATOM 621 N N . GLU A 1 85 ? 5.248 24.659 -11.074 1.00 43.38 85 GLU A N 1
ATOM 622 C CA . GLU A 1 85 ? 6.245 23.803 -10.452 1.00 43.38 85 GLU A CA 1
ATOM 623 C C . GLU A 1 85 ? 6.032 23.800 -8.935 1.00 43.38 85 GLU A C 1
ATOM 625 O O . GLU A 1 85 ? 6.134 24.833 -8.283 1.00 43.38 85 GLU A O 1
ATOM 630 N N . LYS A 1 86 ? 5.747 22.613 -8.383 1.00 46.94 86 LYS A N 1
ATOM 631 C CA . LYS A 1 86 ? 5.512 22.358 -6.954 1.00 46.94 86 LYS A CA 1
ATOM 632 C C . LYS A 1 86 ? 4.345 23.175 -6.380 1.00 46.94 86 LYS A C 1
ATOM 634 O O . LYS A 1 86 ? 4.546 24.225 -5.781 1.00 46.94 86 LYS A O 1
ATOM 639 N N . SER A 1 87 ? 3.121 22.641 -6.442 1.00 45.50 87 SER A N 1
ATOM 640 C CA . SER A 1 87 ? 2.048 23.090 -5.543 1.00 45.50 87 SER A CA 1
ATOM 641 C C . SER A 1 87 ? 2.467 22.821 -4.092 1.00 45.50 87 SER A C 1
ATOM 643 O O . SER A 1 87 ? 2.278 21.734 -3.555 1.00 45.50 87 SER A O 1
ATOM 645 N N . SER A 1 88 ? 3.080 23.829 -3.483 1.00 48.50 88 SER A N 1
ATOM 646 C CA . SER A 1 88 ? 3.705 23.867 -2.159 1.00 48.50 88 SER A CA 1
ATOM 647 C C . SER A 1 88 ? 2.711 23.886 -0.992 1.00 48.50 88 SER A C 1
ATOM 649 O O . SER A 1 88 ? 3.118 24.010 0.157 1.00 48.50 88 SER A O 1
ATOM 651 N N . ASN A 1 89 ? 1.417 23.697 -1.259 1.00 60.62 89 ASN A N 1
ATOM 652 C CA . ASN A 1 89 ? 0.384 23.582 -0.234 1.00 60.62 89 ASN A CA 1
ATOM 653 C C . ASN A 1 89 ? -0.076 22.125 -0.119 1.00 60.62 89 ASN A C 1
ATOM 655 O O . ASN A 1 89 ? -1.082 21.719 -0.705 1.00 60.62 89 ASN A O 1
ATOM 659 N N . ILE A 1 90 ? 0.679 21.329 0.641 1.00 73.19 90 ILE A N 1
ATOM 660 C CA . ILE A 1 90 ? 0.266 19.975 1.022 1.00 73.19 90 ILE A CA 1
ATOM 661 C C . ILE A 1 90 ? -0.901 20.110 2.006 1.00 73.19 90 ILE A C 1
ATOM 663 O O . ILE A 1 90 ? -0.784 20.774 3.035 1.00 73.19 90 ILE A O 1
ATOM 667 N N . SER A 1 91 ? -2.044 19.489 1.702 1.00 81.25 91 SER A N 1
ATOM 668 C CA . SER A 1 91 ? -3.184 19.520 2.620 1.00 81.25 91 SER A CA 1
ATOM 669 C C . SER A 1 91 ? -2.823 18.819 3.943 1.00 81.25 91 SER A C 1
ATOM 671 O O . SER A 1 91 ? -2.130 17.796 3.920 1.00 81.25 91 SER A O 1
ATOM 673 N N . PRO A 1 92 ? -3.309 19.290 5.108 1.00 82.62 92 PRO A N 1
ATOM 674 C CA . PRO A 1 92 ? -3.025 18.641 6.395 1.00 82.62 92 PRO A CA 1
ATOM 675 C C . PRO A 1 92 ? -3.437 17.158 6.437 1.00 82.62 92 PRO A C 1
ATOM 677 O O . PRO A 1 92 ? -2.783 16.328 7.076 1.00 82.62 92 PRO A O 1
ATOM 680 N N . ALA A 1 93 ? -4.499 16.803 5.706 1.00 85.38 93 ALA A N 1
ATOM 681 C CA . ALA A 1 93 ? -4.939 15.421 5.543 1.00 85.38 93 ALA A CA 1
ATOM 682 C C . ALA A 1 93 ? -3.918 14.582 4.754 1.00 85.38 93 ALA A C 1
ATOM 684 O O . ALA A 1 93 ? -3.593 13.468 5.168 1.00 85.38 93 ALA A O 1
ATOM 685 N N . LEU A 1 94 ? -3.369 15.123 3.657 1.00 87.62 94 LEU A N 1
ATOM 686 C CA . LEU A 1 94 ? -2.333 14.453 2.870 1.00 87.62 94 LEU A CA 1
ATOM 687 C C . LEU A 1 94 ? -1.023 14.327 3.658 1.00 87.62 94 LEU A C 1
ATOM 689 O O . LEU A 1 94 ? -0.403 13.266 3.618 1.00 87.62 94 LEU A O 1
ATOM 693 N N . MET A 1 95 ? -0.636 15.350 4.426 1.00 87.19 95 MET A N 1
ATOM 694 C CA . MET A 1 95 ? 0.504 15.284 5.355 1.00 87.19 95 MET A CA 1
ATOM 695 C C . MET A 1 95 ? 0.340 14.124 6.344 1.00 87.19 95 MET A C 1
ATOM 697 O O . MET A 1 95 ? 1.198 13.249 6.431 1.00 87.19 95 MET A O 1
ATOM 701 N N . THR A 1 96 ? -0.800 14.068 7.041 1.00 88.00 96 THR A N 1
ATOM 702 C CA . THR A 1 96 ? -1.078 13.035 8.055 1.00 88.00 96 THR A CA 1
ATOM 703 C C . THR A 1 96 ? -1.093 11.632 7.447 1.00 88.00 96 THR A C 1
ATOM 705 O O . THR A 1 96 ? -0.521 10.699 8.013 1.00 88.00 96 THR A O 1
ATOM 708 N N . PHE A 1 97 ? -1.699 11.479 6.267 1.00 91.31 97 PHE A N 1
ATOM 709 C CA . PHE A 1 97 ? -1.673 10.224 5.519 1.00 91.31 97 PHE A CA 1
ATOM 710 C C . PHE A 1 97 ? -0.246 9.820 5.128 1.00 91.31 97 PHE A C 1
ATOM 712 O O . PHE A 1 97 ? 0.136 8.658 5.265 1.00 91.31 97 PHE A O 1
ATOM 719 N N . THR A 1 98 ? 0.566 10.779 4.684 1.00 91.25 98 THR A N 1
ATOM 720 C CA . THR A 1 98 ? 1.952 10.523 4.279 1.00 91.25 98 THR A CA 1
ATOM 721 C C . THR A 1 98 ? 2.827 10.150 5.468 1.00 91.25 98 THR A C 1
ATOM 723 O O . THR A 1 98 ? 3.603 9.204 5.362 1.00 91.25 98 THR A O 1
ATOM 726 N N . HIS A 1 99 ? 2.645 10.791 6.627 1.00 90.25 99 HIS A N 1
ATOM 727 C CA . HIS A 1 99 ? 3.282 10.363 7.874 1.00 90.25 99 HIS A CA 1
ATOM 728 C C . HIS A 1 99 ? 2.909 8.920 8.219 1.00 90.25 99 HIS A C 1
ATOM 730 O O . HIS A 1 99 ? 3.799 8.123 8.501 1.00 90.25 99 HIS A O 1
ATOM 736 N N . ALA A 1 100 ? 1.631 8.541 8.114 1.00 91.25 100 ALA A N 1
ATOM 737 C CA . ALA A 1 100 ? 1.213 7.160 8.349 1.00 91.25 100 ALA A CA 1
ATOM 738 C C . ALA A 1 100 ? 1.878 6.170 7.374 1.00 91.25 100 ALA A C 1
ATOM 740 O O . ALA A 1 100 ? 2.359 5.121 7.800 1.00 91.25 100 ALA A O 1
ATOM 741 N N . ALA A 1 101 ? 1.961 6.513 6.085 1.00 92.75 101 ALA A N 1
ATOM 742 C CA . ALA A 1 101 ? 2.605 5.687 5.060 1.00 92.75 101 ALA A CA 1
ATOM 743 C C . ALA A 1 101 ? 4.135 5.572 5.221 1.00 92.75 101 ALA A C 1
ATOM 745 O O . ALA A 1 101 ? 4.717 4.538 4.877 1.00 92.75 101 ALA A O 1
ATOM 746 N N . SER A 1 102 ? 4.771 6.627 5.734 1.00 91.25 102 SER A N 1
ATOM 747 C CA . SER A 1 102 ? 6.220 6.748 5.921 1.00 91.25 102 SER A CA 1
ATOM 748 C C . SER A 1 102 ? 6.706 6.122 7.234 1.00 91.25 102 SER A C 1
ATOM 750 O O . SER A 1 102 ? 7.730 5.438 7.261 1.00 91.25 102 SER A O 1
ATOM 752 N N . LEU A 1 103 ? 5.960 6.316 8.325 1.00 89.50 103 LEU A N 1
ATOM 753 C CA . LEU A 1 103 ? 6.323 5.859 9.669 1.00 89.50 103 LEU A CA 1
ATOM 754 C C . LEU A 1 103 ? 5.860 4.426 9.942 1.00 89.50 103 LEU A C 1
ATOM 756 O O . LEU A 1 103 ? 6.615 3.649 10.520 1.00 89.50 103 LEU A O 1
ATOM 760 N N . CYS A 1 104 ? 4.680 4.018 9.465 1.00 91.38 104 CYS A N 1
ATOM 761 C CA . CYS A 1 104 ? 4.252 2.618 9.544 1.00 91.38 104 CYS A CA 1
ATOM 762 C C . CYS A 1 104 ? 4.920 1.793 8.444 1.00 91.38 104 CYS A C 1
ATOM 764 O O . CYS A 1 104 ? 4.253 1.286 7.548 1.00 91.38 104 CYS A O 1
ATOM 766 N N . ASN A 1 105 ? 6.251 1.756 8.411 1.00 90.62 105 ASN A N 1
ATOM 767 C CA . ASN A 1 105 ? 7.012 1.209 7.296 1.00 90.62 105 ASN A CA 1
ATOM 768 C C . ASN A 1 105 ? 8.466 0.925 7.677 1.00 90.62 105 ASN A C 1
ATOM 770 O O . ASN A 1 105 ? 9.155 1.831 8.148 1.00 90.62 105 ASN A O 1
ATOM 774 N N . ASN A 1 106 ? 8.938 -0.289 7.397 1.00 87.06 106 ASN A N 1
ATOM 775 C CA . ASN A 1 106 ? 10.300 -0.709 7.730 1.00 87.06 106 ASN A CA 1
ATOM 776 C C . ASN A 1 106 ? 11.275 -0.613 6.558 1.00 87.06 106 ASN A C 1
ATOM 778 O O . ASN A 1 106 ? 12.479 -0.777 6.753 1.00 87.06 106 ASN A O 1
ATOM 782 N N . ALA A 1 107 ? 10.781 -0.334 5.353 1.00 88.81 107 ALA A N 1
ATOM 783 C CA . ALA A 1 107 ? 11.639 -0.165 4.202 1.00 88.81 107 ALA A CA 1
ATOM 784 C C . ALA A 1 107 ? 12.442 1.134 4.283 1.00 88.81 107 ALA A C 1
ATOM 786 O O . ALA A 1 107 ? 11.987 2.158 4.804 1.00 88.81 107 ALA A O 1
ATOM 787 N N . SER A 1 108 ? 13.628 1.092 3.687 1.00 86.00 108 SER A N 1
ATOM 788 C CA . SER A 1 108 ? 14.458 2.265 3.450 1.00 86.00 108 SER A CA 1
ATOM 789 C C . SER A 1 108 ? 14.716 2.417 1.956 1.00 86.00 108 SER A C 1
ATOM 791 O O . SER A 1 108 ? 14.854 1.435 1.226 1.00 86.00 108 SER A O 1
ATOM 793 N N . VAL A 1 109 ? 14.746 3.663 1.489 1.00 88.12 109 VAL A N 1
ATOM 794 C CA . VAL A 1 109 ? 15.052 4.004 0.099 1.00 88.12 109 VAL A CA 1
ATOM 795 C C . VAL A 1 109 ? 16.135 5.064 0.125 1.00 88.12 109 VAL A C 1
ATOM 797 O O . VAL A 1 109 ? 15.955 6.120 0.731 1.00 88.12 109 VAL A O 1
ATOM 800 N N . HIS A 1 110 ? 17.268 4.762 -0.494 1.00 86.56 110 HIS A N 1
ATOM 801 C CA . HIS A 1 110 ? 18.435 5.629 -0.491 1.00 86.56 110 HIS A CA 1
ATOM 802 C C . HIS A 1 110 ? 19.095 5.645 -1.867 1.00 86.56 110 HIS A C 1
ATOM 804 O O . HIS A 1 110 ? 19.021 4.683 -2.638 1.00 86.56 110 HIS A O 1
ATOM 810 N N . GLN A 1 111 ? 19.761 6.754 -2.168 1.00 86.62 111 GLN A N 1
ATOM 811 C CA . GLN A 1 111 ? 20.580 6.866 -3.360 1.00 86.62 111 GLN A CA 1
ATOM 812 C C . GLN A 1 111 ? 21.980 6.326 -3.056 1.00 86.62 111 GLN A C 1
ATOM 814 O O . GLN A 1 111 ? 22.628 6.744 -2.096 1.00 86.62 111 GLN A O 1
ATOM 819 N N . ALA A 1 112 ? 22.436 5.365 -3.853 1.00 86.06 112 ALA A N 1
ATOM 820 C CA . ALA A 1 112 ? 23.793 4.850 -3.779 1.00 86.06 112 ALA A CA 1
ATOM 821 C C . ALA A 1 112 ? 24.796 5.862 -4.380 1.00 86.06 112 ALA A C 1
ATOM 823 O O . ALA A 1 112 ? 24.403 6.738 -5.154 1.00 86.06 112 ALA A O 1
ATOM 824 N N . PRO A 1 113 ? 26.104 5.745 -4.073 1.00 84.00 113 PRO A N 1
ATOM 825 C CA . PRO A 1 113 ? 27.123 6.681 -4.563 1.00 84.00 113 PRO A CA 1
ATOM 826 C C . PRO A 1 113 ? 27.248 6.755 -6.092 1.00 84.00 113 PRO A C 1
ATOM 828 O O . PRO A 1 113 ? 27.763 7.730 -6.624 1.00 84.00 113 PRO A O 1
ATOM 831 N N . ASP A 1 114 ? 26.780 5.725 -6.798 1.00 86.06 114 ASP A N 1
ATOM 832 C CA . ASP A 1 114 ? 26.728 5.653 -8.262 1.00 86.06 114 ASP A CA 1
ATOM 833 C C . ASP A 1 114 ? 25.527 6.407 -8.870 1.00 86.06 114 ASP A C 1
ATOM 835 O O . ASP A 1 114 ? 25.338 6.397 -10.086 1.00 86.06 114 ASP A O 1
ATOM 839 N N . GLY A 1 115 ? 24.705 7.051 -8.035 1.00 80.81 115 GLY A N 1
ATOM 840 C CA . GLY A 1 115 ? 23.496 7.7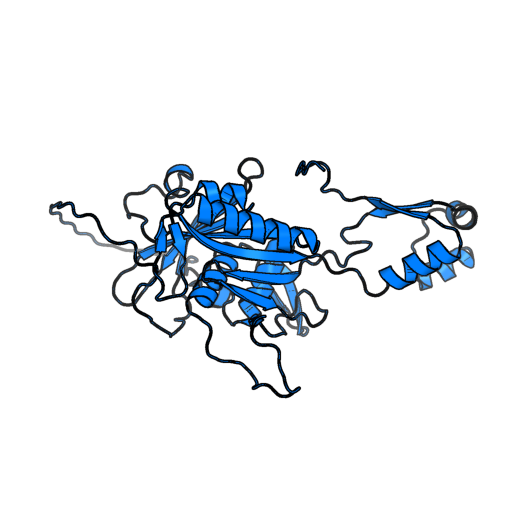67 -8.434 1.00 80.81 115 GLY A CA 1
ATOM 841 C C . GLY A 1 115 ? 22.257 6.878 -8.576 1.00 80.81 115 GLY A C 1
ATOM 842 O O . GLY A 1 115 ? 21.167 7.409 -8.801 1.00 80.81 115 GLY A O 1
ATOM 843 N N . THR A 1 116 ? 22.381 5.555 -8.413 1.00 84.75 116 THR A N 1
ATOM 844 C CA . THR A 1 116 ? 21.251 4.621 -8.520 1.00 84.75 116 THR A CA 1
ATOM 845 C C . THR A 1 116 ? 20.436 4.565 -7.231 1.00 84.75 116 THR A C 1
ATOM 847 O O . THR A 1 116 ? 20.976 4.557 -6.126 1.00 84.75 116 THR A O 1
ATOM 850 N N . TRP A 1 117 ? 19.112 4.499 -7.354 1.00 85.94 117 TRP A N 1
ATOM 851 C CA . TRP A 1 117 ? 18.226 4.326 -6.203 1.00 85.94 117 TRP A CA 1
ATOM 852 C C . TRP A 1 117 ? 18.123 2.857 -5.805 1.00 85.94 117 TRP A C 1
ATOM 854 O O . TRP A 1 117 ? 17.810 1.992 -6.634 1.00 85.94 117 TRP A O 1
ATOM 864 N N . LYS A 1 118 ? 18.351 2.580 -4.521 1.00 86.44 118 LYS A N 1
ATOM 865 C CA . LYS A 1 118 ? 18.213 1.254 -3.916 1.00 86.44 118 LYS A CA 1
ATOM 866 C C . LYS A 1 118 ? 17.156 1.296 -2.820 1.00 86.44 118 LYS A C 1
ATOM 868 O O . LYS A 1 118 ? 17.051 2.265 -2.074 1.00 86.44 118 LYS A O 1
ATOM 873 N N . GLY A 1 119 ? 16.353 0.238 -2.766 1.00 87.25 119 GLY A N 1
ATOM 874 C CA . GLY A 1 119 ? 15.341 0.029 -1.740 1.00 87.25 119 GLY A CA 1
ATOM 875 C C . GLY A 1 119 ? 15.617 -1.268 -0.995 1.00 87.25 119 GLY A C 1
ATOM 876 O O . GLY A 1 119 ? 15.852 -2.297 -1.629 1.00 87.25 119 GLY A O 1
ATOM 877 N N . GLU A 1 120 ? 15.575 -1.216 0.330 1.00 88.75 120 GLU A N 1
ATOM 878 C CA . GLU A 1 120 ? 15.697 -2.369 1.221 1.00 88.75 120 GLU A CA 1
ATOM 879 C C . GLU A 1 120 ? 14.368 -2.556 1.955 1.00 88.75 120 GLU A C 1
ATOM 881 O O . GLU A 1 120 ? 13.867 -1.608 2.556 1.00 88.75 120 GLU A O 1
ATOM 886 N N . GLY A 1 121 ? 13.779 -3.751 1.886 1.00 87.81 121 GLY A N 1
ATOM 887 C CA . GLY A 1 121 ? 12.466 -4.063 2.465 1.00 87.81 121 GLY A CA 1
ATOM 888 C C . GLY A 1 121 ? 11.542 -4.791 1.484 1.00 87.81 121 GLY A C 1
ATOM 889 O O . GLY A 1 121 ? 11.968 -5.220 0.410 1.00 87.81 121 GLY A O 1
ATOM 890 N N . ASP A 1 122 ? 10.264 -4.941 1.846 1.00 89.00 122 ASP A N 1
ATOM 891 C CA . ASP A 1 122 ? 9.252 -5.501 0.940 1.00 89.00 122 ASP A CA 1
ATOM 892 C C . ASP A 1 122 ? 8.911 -4.517 -0.189 1.00 89.00 122 ASP A C 1
ATOM 894 O O . ASP A 1 122 ? 8.881 -3.301 0.008 1.00 89.00 122 ASP A O 1
ATOM 898 N N . ALA A 1 123 ? 8.570 -5.035 -1.371 1.00 88.62 123 ALA A N 1
ATOM 899 C CA . ALA A 1 123 ? 8.233 -4.208 -2.529 1.00 88.62 123 ALA A CA 1
ATOM 900 C C . ALA A 1 123 ? 7.095 -3.210 -2.237 1.00 88.62 123 ALA A C 1
ATOM 902 O O . ALA A 1 123 ? 7.133 -2.075 -2.708 1.00 88.62 123 ALA A O 1
ATOM 903 N N . THR A 1 124 ? 6.097 -3.609 -1.444 1.00 90.38 124 THR A N 1
ATOM 904 C CA . THR A 1 124 ? 4.958 -2.759 -1.058 1.00 90.38 124 THR A CA 1
ATOM 905 C C . THR A 1 124 ? 5.396 -1.610 -0.154 1.00 90.38 124 THR A C 1
ATOM 907 O O . THR A 1 124 ? 4.942 -0.478 -0.308 1.00 90.38 124 THR A O 1
ATOM 910 N N . GLU A 1 125 ? 6.283 -1.902 0.792 1.00 91.69 125 GLU A N 1
ATOM 911 C CA . GLU A 1 125 ? 6.829 -0.929 1.733 1.00 91.69 125 GLU A CA 1
ATOM 912 C C . GLU A 1 125 ? 7.757 0.068 1.042 1.00 91.69 125 GLU A C 1
ATOM 914 O O . GLU A 1 125 ? 7.631 1.277 1.247 1.00 91.69 125 GLU A O 1
ATOM 919 N N . ILE A 1 126 ? 8.610 -0.422 0.142 1.00 92.12 126 ILE A N 1
ATOM 920 C CA . ILE A 1 126 ? 9.461 0.411 -0.707 1.00 92.12 126 ILE A CA 1
ATOM 921 C C . ILE A 1 126 ? 8.601 1.381 -1.529 1.00 92.12 126 ILE A C 1
ATOM 923 O O . ILE A 1 126 ? 8.889 2.574 -1.557 1.00 92.12 126 ILE A O 1
ATOM 927 N N . ALA A 1 127 ? 7.504 0.912 -2.134 1.00 92.00 127 ALA A N 1
ATOM 928 C CA . ALA A 1 127 ? 6.604 1.764 -2.916 1.00 92.00 127 ALA A CA 1
ATOM 929 C C . ALA A 1 127 ? 6.037 2.937 -2.099 1.00 92.00 127 ALA A C 1
ATOM 931 O O . ALA A 1 127 ? 5.956 4.062 -2.595 1.00 92.00 127 ALA A O 1
ATOM 932 N N . LEU A 1 128 ? 5.651 2.671 -0.848 1.00 93.12 128 LEU A N 1
ATOM 933 C CA . LEU A 1 128 ? 5.141 3.684 0.074 1.00 93.12 128 LEU A CA 1
ATOM 934 C C . LEU A 1 128 ? 6.233 4.681 0.489 1.00 93.12 128 LEU A C 1
ATOM 936 O O . LEU A 1 128 ? 5.938 5.870 0.584 1.00 93.12 128 LEU A O 1
ATOM 940 N N . GLN A 1 129 ? 7.483 4.237 0.670 1.00 92.00 129 GLN A N 1
ATOM 941 C CA . GLN A 1 129 ? 8.605 5.148 0.939 1.00 92.00 129 GLN A CA 1
ATOM 942 C C . GLN A 1 129 ? 8.940 6.033 -0.258 1.00 92.00 129 GLN A C 1
ATOM 944 O O . GLN A 1 129 ? 9.113 7.237 -0.093 1.00 92.00 129 GLN A O 1
ATOM 949 N N . VAL A 1 130 ? 8.984 5.467 -1.468 1.00 91.19 130 VAL A N 1
ATOM 950 C CA . VAL A 1 130 ? 9.201 6.244 -2.701 1.00 91.19 130 VAL A CA 1
ATOM 951 C C . VAL A 1 130 ? 8.107 7.301 -2.854 1.00 91.19 130 VAL A C 1
ATOM 953 O O . VAL A 1 130 ? 8.392 8.440 -3.209 1.00 91.19 130 VAL A O 1
ATOM 956 N N . TYR A 1 131 ? 6.853 6.947 -2.556 1.00 91.94 131 TYR A N 1
ATOM 957 C CA . TYR A 1 131 ? 5.751 7.907 -2.505 1.00 91.94 131 TYR A CA 1
ATOM 958 C C . TYR A 1 131 ? 5.990 9.013 -1.467 1.00 91.94 131 TYR A C 1
ATOM 960 O O . TYR A 1 131 ? 5.869 10.186 -1.806 1.00 91.94 131 TYR A O 1
ATOM 968 N N . ALA A 1 132 ? 6.346 8.661 -0.231 1.00 90.38 132 ALA A N 1
ATOM 969 C CA . ALA A 1 132 ? 6.560 9.643 0.827 1.00 90.38 132 ALA A CA 1
ATOM 970 C C . ALA A 1 132 ? 7.721 10.600 0.503 1.00 90.38 132 ALA A C 1
ATOM 972 O O . ALA A 1 132 ? 7.615 11.801 0.744 1.00 90.38 132 ALA A O 1
ATOM 973 N N . GLN A 1 133 ? 8.790 10.095 -0.119 1.00 88.44 133 GLN A N 1
ATOM 974 C CA . GLN A 1 133 ? 9.919 10.904 -0.585 1.00 88.44 133 GLN A CA 1
ATOM 975 C C . GLN A 1 133 ? 9.546 11.882 -1.709 1.00 88.44 133 GLN A C 1
ATOM 977 O O . GLN A 1 133 ? 10.138 12.950 -1.772 1.00 88.44 133 GLN A O 1
ATOM 982 N N . LYS A 1 134 ? 8.536 11.595 -2.546 1.00 86.81 134 LYS A N 1
ATOM 983 C CA . LYS A 1 134 ? 8.032 12.568 -3.546 1.00 86.81 134 LYS A CA 1
ATOM 984 C C . LYS A 1 134 ? 7.413 13.818 -2.919 1.00 86.81 134 LYS A C 1
ATOM 986 O O . LYS A 1 134 ? 7.271 14.829 -3.599 1.00 86.81 134 LYS A O 1
ATOM 991 N N . LEU A 1 135 ? 6.999 13.720 -1.657 1.00 85.25 135 LEU A N 1
ATOM 992 C CA . LEU A 1 135 ? 6.465 14.823 -0.861 1.00 85.25 135 LEU A CA 1
ATOM 993 C C . LEU A 1 135 ? 7.493 15.362 0.143 1.00 85.25 135 LEU A C 1
ATOM 995 O O . LEU A 1 135 ? 7.110 16.112 1.031 1.00 85.25 135 LEU A O 1
ATOM 999 N N . ASP A 1 136 ? 8.764 14.956 0.039 1.00 83.00 136 ASP A N 1
ATOM 1000 C CA . ASP A 1 136 ? 9.835 15.296 0.985 1.00 83.00 136 ASP A CA 1
ATOM 1001 C C . ASP A 1 136 ? 9.574 14.811 2.436 1.00 83.00 136 ASP A C 1
ATOM 1003 O O . ASP A 1 136 ? 10.183 15.284 3.392 1.00 83.00 136 ASP A O 1
ATOM 1007 N N . LEU A 1 137 ? 8.706 13.802 2.617 1.00 83.19 137 LEU A N 1
ATOM 1008 C CA . LEU A 1 137 ? 8.281 13.246 3.917 1.00 83.19 137 LEU A CA 1
ATOM 1009 C C . LEU A 1 137 ? 8.778 11.806 4.140 1.00 83.19 137 LEU A C 1
ATOM 1011 O O . LEU A 1 137 ? 8.080 10.951 4.697 1.00 83.19 137 LEU A O 1
ATOM 1015 N N . GLY A 1 138 ? 9.992 11.505 3.678 1.00 78.81 138 GLY A N 1
ATOM 1016 C CA . GLY A 1 138 ? 10.620 10.197 3.877 1.00 78.81 138 GLY A CA 1
ATOM 1017 C C . GLY A 1 138 ? 10.911 9.895 5.353 1.00 78.81 138 GLY A C 1
ATOM 1018 O O . GLY A 1 138 ? 11.168 10.797 6.151 1.00 78.81 138 GLY A O 1
ATOM 1019 N N . ARG A 1 139 ? 10.922 8.607 5.726 1.00 79.38 139 ARG A N 1
ATOM 1020 C CA . ARG A 1 139 ? 11.125 8.169 7.124 1.00 79.38 139 ARG A CA 1
ATOM 1021 C C . ARG A 1 139 ? 12.396 8.738 7.757 1.00 79.38 139 ARG A C 1
ATOM 1023 O O . ARG A 1 139 ? 12.380 9.112 8.926 1.00 79.38 139 ARG A O 1
ATOM 1030 N N . SER A 1 140 ? 13.485 8.808 6.992 1.00 76.94 140 SER A N 1
ATOM 1031 C CA . SER A 1 140 ? 14.785 9.321 7.445 1.00 76.94 140 SER A CA 1
ATOM 1032 C C . SER A 1 140 ? 14.742 10.777 7.905 1.00 76.94 140 SER A C 1
ATOM 1034 O O . SER A 1 140 ? 15.517 11.141 8.779 1.00 76.94 140 SER A O 1
ATOM 1036 N N . SER A 1 141 ? 13.842 11.585 7.342 1.00 76.75 141 SER A N 1
ATOM 1037 C CA . SER A 1 141 ? 13.671 12.991 7.719 1.00 76.75 141 SER A CA 1
ATOM 1038 C C . SER A 1 141 ? 12.792 13.144 8.968 1.00 76.75 141 SER A C 1
ATOM 1040 O O . SER A 1 141 ? 12.936 14.097 9.727 1.00 76.75 141 SER A O 1
ATOM 1042 N N . LEU A 1 142 ? 11.888 12.188 9.216 1.00 76.12 142 LEU A N 1
ATOM 1043 C CA . LEU A 1 142 ? 10.897 12.260 10.297 1.00 76.12 142 LEU A CA 1
ATOM 1044 C C . LEU A 1 142 ? 11.365 11.623 11.613 1.00 76.12 142 LEU A C 1
ATOM 1046 O O . LEU A 1 142 ? 10.904 12.018 12.684 1.00 76.12 142 LEU A O 1
ATOM 1050 N N . VAL A 1 143 ? 12.258 10.632 11.556 1.00 76.81 143 VAL A N 1
ATOM 1051 C CA . VAL A 1 143 ? 12.692 9.865 12.733 1.00 76.81 143 VAL A CA 1
ATOM 1052 C C . VAL A 1 143 ? 14.051 10.355 13.235 1.00 76.81 143 VAL A C 1
ATOM 1054 O O . VAL A 1 143 ? 15.029 10.355 12.489 1.00 76.81 143 VAL A O 1
ATOM 1057 N N . LYS A 1 144 ? 14.148 10.696 14.528 1.00 68.69 144 LYS A N 1
ATOM 1058 C CA . LYS A 1 144 ? 15.443 10.926 15.195 1.00 68.69 144 LYS A CA 1
ATOM 1059 C C . LYS A 1 144 ? 16.275 9.643 15.133 1.00 68.69 144 LYS A C 1
ATOM 1061 O O . LYS A 1 144 ? 15.833 8.599 15.613 1.00 68.69 144 LYS A O 1
ATOM 1066 N N . LYS A 1 145 ? 17.500 9.709 14.598 1.00 48.69 145 LYS A N 1
ATOM 1067 C CA . LYS A 1 145 ? 18.486 8.635 14.800 1.00 48.69 145 LYS A CA 1
ATOM 1068 C C . LYS A 1 145 ? 18.729 8.524 16.303 1.00 48.69 145 LYS A C 1
ATOM 1070 O O . LYS A 1 145 ? 19.245 9.457 16.910 1.00 48.69 145 LYS A O 1
ATOM 1075 N N . SER A 1 146 ? 18.338 7.407 16.908 1.00 36.06 146 SER A N 1
ATOM 1076 C CA . SER A 1 146 ? 18.652 7.155 18.308 1.00 36.06 146 SER A CA 1
ATOM 1077 C C . SER A 1 146 ? 20.170 7.056 18.458 1.00 36.06 146 SER A C 1
ATOM 1079 O O . SER A 1 146 ? 20.794 6.144 17.912 1.00 36.06 146 SER A O 1
ATOM 1081 N N . VAL A 1 147 ? 20.764 8.000 19.185 1.00 30.59 147 VAL A N 1
ATOM 1082 C CA . VAL A 1 147 ? 22.145 7.920 19.663 1.00 30.59 147 VAL A CA 1
ATOM 1083 C C . VAL A 1 147 ? 22.172 6.870 20.774 1.00 30.59 147 VAL A C 1
ATOM 1085 O O . VAL A 1 147 ? 22.061 7.194 21.945 1.00 30.59 147 VAL A O 1
ATOM 1088 N N . PHE A 1 148 ? 22.246 5.593 20.409 1.00 31.88 148 PHE A N 1
ATOM 1089 C CA . PHE A 1 148 ? 22.584 4.520 21.344 1.00 31.88 148 PHE A CA 1
ATOM 1090 C C . PHE A 1 148 ? 23.646 3.636 20.701 1.00 31.88 148 PHE A C 1
ATOM 1092 O O . PHE A 1 148 ? 23.357 2.593 20.121 1.00 31.88 148 PHE A O 1
ATOM 1099 N N . ALA A 1 149 ? 24.884 4.123 20.776 1.00 29.12 149 ALA A N 1
ATOM 1100 C CA . ALA A 1 149 ? 26.106 3.338 20.661 1.00 29.12 149 ALA A CA 1
ATOM 1101 C C . ALA A 1 149 ? 27.262 4.114 21.317 1.00 29.12 149 ALA A C 1
ATOM 1103 O O . ALA A 1 149 ? 28.008 4.789 20.616 1.00 29.12 149 ALA A O 1
ATOM 1104 N N . SER A 1 150 ? 27.349 4.053 22.652 1.00 23.05 150 SER A N 1
ATOM 1105 C CA . SER A 1 150 ? 28.587 3.899 23.445 1.00 23.05 150 SER A CA 1
ATOM 1106 C C . SER A 1 150 ? 28.316 4.215 24.920 1.00 23.05 150 SER A C 1
ATOM 1108 O O . SER A 1 150 ? 27.790 5.280 25.238 1.00 23.05 150 SER A O 1
ATOM 1110 N N . ASP A 1 151 ? 28.683 3.268 25.778 1.00 25.72 151 ASP A N 1
ATOM 1111 C CA . ASP A 1 151 ? 28.703 3.326 27.240 1.00 25.72 151 ASP A CA 1
ATOM 1112 C C . ASP A 1 151 ? 29.440 4.558 27.801 1.00 25.72 151 ASP A C 1
ATOM 1114 O O . ASP A 1 151 ? 30.479 4.937 27.270 1.00 25.72 151 ASP A O 1
ATOM 1118 N N . ASP A 1 152 ? 28.909 5.165 28.872 1.00 25.64 152 ASP A N 1
ATOM 1119 C CA . ASP A 1 152 ? 29.575 5.312 30.185 1.00 25.64 152 ASP A CA 1
ATOM 1120 C C . ASP A 1 152 ? 28.835 6.314 31.112 1.00 25.64 152 ASP A C 1
ATOM 1122 O O . ASP A 1 152 ? 28.717 7.498 30.818 1.00 25.64 152 ASP A O 1
ATOM 1126 N N . LYS A 1 153 ? 28.381 5.769 32.251 1.00 25.73 153 LYS A N 1
ATOM 1127 C CA . LYS A 1 153 ? 28.403 6.275 33.643 1.00 25.73 153 LYS A CA 1
ATOM 1128 C C . LYS A 1 153 ? 27.781 7.614 34.124 1.00 25.73 153 LYS A C 1
ATOM 1130 O O . LYS A 1 153 ? 28.029 8.696 33.612 1.00 25.73 153 LYS A O 1
ATOM 1135 N N . ASP A 1 154 ? 27.142 7.433 35.290 1.00 24.14 154 ASP A N 1
ATOM 1136 C CA . ASP A 1 154 ? 27.017 8.293 36.484 1.00 24.14 154 ASP A CA 1
ATOM 1137 C C . ASP A 1 154 ? 25.787 9.223 36.676 1.00 24.14 154 ASP A C 1
ATOM 1139 O O . ASP A 1 154 ? 25.692 10.333 36.166 1.00 24.14 154 ASP A O 1
ATOM 1143 N N . ASP A 1 155 ? 24.896 8.707 37.539 1.00 24.00 155 ASP A N 1
ATOM 1144 C CA . ASP A 1 155 ? 24.349 9.286 38.781 1.00 24.00 155 ASP A CA 1
ATOM 1145 C C . ASP A 1 155 ? 23.223 10.353 38.850 1.00 24.00 155 ASP A C 1
ATOM 1147 O O . ASP A 1 155 ? 23.258 11.431 38.268 1.00 24.00 155 ASP A O 1
ATOM 1151 N N . ALA A 1 156 ? 22.311 10.033 39.793 1.00 24.88 156 ALA A N 1
ATOM 1152 C CA . ALA A 1 156 ? 21.548 10.892 40.721 1.00 24.88 156 ALA A CA 1
ATOM 1153 C C . ALA A 1 156 ? 20.079 11.309 40.418 1.00 24.88 156 ALA A C 1
ATOM 1155 O O . ALA A 1 156 ? 19.789 12.389 39.923 1.00 24.88 156 ALA A O 1
ATOM 1156 N N . ILE A 1 157 ? 19.151 10.435 40.850 1.00 25.47 157 ILE A N 1
ATOM 1157 C CA . ILE A 1 157 ? 18.161 10.579 41.961 1.00 25.47 157 ILE A CA 1
ATOM 1158 C C . ILE A 1 157 ? 17.190 11.794 42.056 1.00 25.47 157 ILE A C 1
ATOM 1160 O O . ILE A 1 157 ? 17.592 12.950 42.099 1.00 25.47 157 ILE A O 1
ATOM 1164 N N . SER A 1 158 ? 15.929 11.426 42.378 1.00 23.02 158 SER A N 1
ATOM 1165 C CA . SER A 1 158 ? 14.870 12.052 43.229 1.00 23.02 158 SER A CA 1
ATOM 1166 C C . SER A 1 158 ? 13.590 12.489 42.494 1.00 23.02 158 SER A C 1
ATOM 1168 O O . SER A 1 158 ? 13.579 13.448 41.740 1.00 23.02 158 SER A O 1
ATOM 1170 N N . THR A 1 159 ? 12.521 11.677 42.483 1.00 21.61 159 THR A N 1
ATOM 1171 C CA . THR A 1 159 ? 11.428 11.527 43.485 1.00 21.61 159 THR A CA 1
ATOM 1172 C C . THR A 1 159 ? 10.615 12.797 43.770 1.00 21.61 159 THR A C 1
ATOM 1174 O O . THR A 1 159 ? 11.086 13.672 44.487 1.00 21.61 159 THR A O 1
ATOM 1177 N N . SER A 1 160 ? 9.335 12.834 43.374 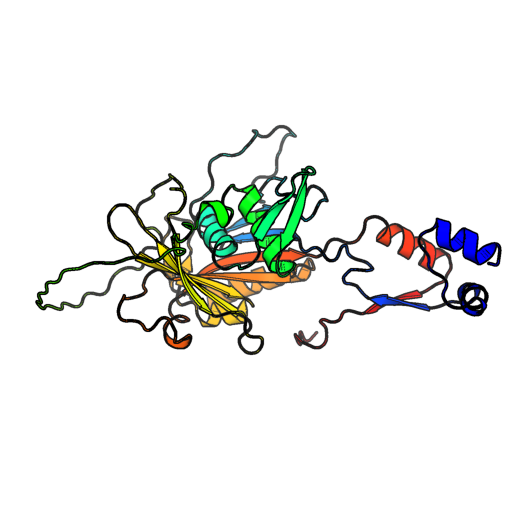1.00 23.30 160 SER A N 1
ATOM 1178 C CA . SER A 1 160 ? 8.193 12.719 44.311 1.00 23.30 160 SER A CA 1
ATOM 1179 C C . SER A 1 160 ? 6.823 13.001 43.658 1.00 23.30 160 SER A C 1
ATOM 1181 O O . SER A 1 160 ? 6.618 13.969 42.938 1.00 23.30 160 SER A O 1
ATOM 1183 N N . SER A 1 161 ? 5.912 12.069 43.945 1.00 23.30 161 SER A N 1
ATOM 1184 C CA . SER A 1 161 ? 4.440 12.088 44.008 1.00 23.30 161 SER A CA 1
ATOM 1185 C C . SER A 1 161 ? 3.686 13.429 44.038 1.00 23.30 161 SER A C 1
ATOM 1187 O O . SER A 1 161 ? 4.030 14.301 44.830 1.00 23.30 161 SER A O 1
ATOM 1189 N N . THR A 1 162 ? 2.514 13.499 43.389 1.00 22.92 162 THR A N 1
ATOM 1190 C CA . THR A 1 162 ? 1.191 13.442 44.070 1.00 22.92 162 THR A CA 1
ATOM 1191 C C . THR A 1 162 ? 0.003 13.482 43.095 1.00 22.92 162 THR A C 1
ATOM 1193 O O . THR A 1 162 ? 0.103 13.955 41.968 1.00 22.92 162 THR A O 1
ATOM 1196 N N . ASP A 1 163 ? -1.096 12.904 43.579 1.00 21.72 163 ASP A N 1
ATOM 1197 C CA . ASP A 1 163 ? -2.420 12.678 42.998 1.00 21.72 163 ASP A CA 1
ATOM 1198 C C . ASP A 1 163 ? -3.084 13.864 42.285 1.00 21.72 163 ASP A C 1
ATOM 1200 O O . ASP A 1 163 ? -3.008 14.999 42.747 1.00 21.72 163 ASP A O 1
ATOM 1204 N N . SER A 1 164 ? -3.900 13.582 41.261 1.00 24.62 164 SER A N 1
ATOM 1205 C CA . SER A 1 164 ? -5.378 13.607 41.372 1.00 24.62 164 SER A CA 1
ATOM 1206 C C . SER A 1 164 ? -6.080 13.466 40.008 1.00 24.62 164 SER A C 1
ATOM 1208 O O . SER A 1 164 ? -5.665 14.015 38.993 1.00 24.62 164 SER A O 1
ATOM 1210 N N . ILE A 1 165 ? -7.167 12.690 40.003 1.00 27.11 165 ILE A N 1
ATOM 1211 C CA . ILE A 1 165 ? -8.115 12.498 38.892 1.00 27.11 165 ILE A CA 1
ATOM 1212 C C . ILE A 1 165 ? -9.080 13.701 38.873 1.00 27.11 165 ILE A C 1
ATOM 1214 O O . ILE A 1 165 ? -9.531 14.113 39.945 1.00 27.11 165 ILE A O 1
ATOM 1218 N N . PRO A 1 166 ? -9.455 14.246 37.699 1.00 28.00 166 PRO A N 1
ATOM 1219 C CA . PRO A 1 166 ? -10.858 14.098 37.305 1.00 28.00 166 PRO A CA 1
ATOM 1220 C C . PRO A 1 166 ? -11.099 13.867 35.802 1.00 28.00 166 PRO A C 1
ATOM 1222 O O . PRO A 1 166 ? -10.650 14.599 34.927 1.00 28.00 166 PRO A O 1
ATOM 1225 N N . THR A 1 167 ? -11.915 12.845 35.559 1.00 26.27 167 THR A N 1
ATOM 1226 C CA . THR A 1 167 ? -12.943 12.673 34.526 1.00 26.27 167 THR A CA 1
ATOM 1227 C C . THR A 1 167 ? -13.381 13.941 33.773 1.00 26.27 167 THR A C 1
ATOM 1229 O O . THR A 1 167 ? -13.991 14.819 34.376 1.00 26.27 167 THR A O 1
ATOM 1232 N N . ALA A 1 168 ? -13.231 13.963 32.441 1.00 22.97 168 ALA A N 1
ATOM 1233 C CA . ALA A 1 168 ? -14.172 14.618 31.521 1.00 22.97 168 ALA A CA 1
ATOM 1234 C C . ALA A 1 168 ? -13.937 14.191 30.057 1.00 22.97 168 ALA A C 1
ATOM 1236 O O . ALA A 1 168 ? -12.845 14.303 29.503 1.00 22.97 168 ALA A O 1
ATOM 1237 N N . VAL A 1 169 ? -15.017 13.710 29.445 1.00 30.81 169 VAL A N 1
ATOM 1238 C CA . VAL A 1 169 ? -15.193 13.332 28.037 1.00 30.81 169 VAL A CA 1
ATOM 1239 C C . VAL A 1 169 ? -14.608 14.400 27.101 1.00 30.81 169 VAL A C 1
ATOM 1241 O O . VAL A 1 169 ? -15.109 15.522 27.069 1.00 30.81 169 VAL A O 1
ATOM 1244 N N . SER A 1 170 ? -13.563 14.067 26.336 1.00 21.64 170 SER A N 1
ATOM 1245 C CA . SER A 1 170 ? -12.870 15.023 25.460 1.00 21.64 170 SER A CA 1
ATOM 1246 C C . SER A 1 170 ? -13.055 14.687 23.978 1.00 21.64 170 SER A C 1
ATOM 1248 O O . SER A 1 170 ? -12.816 13.567 23.534 1.00 21.64 170 SER A O 1
ATOM 1250 N N . LYS A 1 171 ? -13.509 15.695 23.220 1.00 24.34 171 LYS A N 1
ATOM 1251 C CA . LYS A 1 171 ? -13.557 15.749 21.751 1.00 24.34 171 LYS A CA 1
ATOM 1252 C C . LYS A 1 171 ? -12.245 15.231 21.154 1.00 24.34 171 LYS A C 1
ATOM 1254 O O . LYS A 1 171 ? -11.192 15.806 21.412 1.00 24.34 171 LYS A O 1
ATOM 1259 N N . VAL A 1 172 ? -12.325 14.215 20.297 1.00 27.91 172 VAL A N 1
ATOM 1260 C CA . VAL A 1 172 ? -11.177 13.716 19.529 1.00 27.91 172 VAL A CA 1
ATOM 1261 C C . VAL A 1 172 ? -10.876 14.704 18.402 1.00 27.91 172 VAL A C 1
ATOM 1263 O O . VAL A 1 172 ? -11.513 14.704 17.347 1.00 27.91 172 VAL A O 1
ATOM 1266 N N . VAL A 1 173 ? -9.927 15.599 18.654 1.00 29.00 173 VAL A N 1
ATOM 1267 C CA . VAL A 1 173 ? -9.396 16.538 17.665 1.00 29.00 173 VAL A CA 1
ATOM 1268 C C . VAL A 1 173 ? -8.359 15.792 16.810 1.00 29.00 173 VAL A C 1
ATOM 1270 O O . VAL A 1 173 ? -7.391 15.242 17.331 1.00 29.00 173 VAL A O 1
ATOM 1273 N N . VAL A 1 174 ? -8.557 15.739 15.486 1.00 41.16 174 VAL A N 1
ATOM 1274 C CA . VAL A 1 174 ? -7.632 15.082 14.527 1.00 41.16 174 VAL A CA 1
ATOM 1275 C C . VAL A 1 174 ? -6.482 16.014 14.130 1.00 41.16 174 VAL A C 1
ATOM 1277 O O . VAL A 1 174 ? -5.582 15.621 13.390 1.00 41.16 174 VAL A O 1
ATOM 1280 N N . THR A 1 175 ? -6.417 17.211 14.699 1.00 35.59 175 THR A N 1
ATOM 1281 C CA . THR A 1 175 ? -5.307 18.151 14.532 1.00 35.59 175 THR A CA 1
ATOM 1282 C C . THR A 1 175 ? -4.951 18.818 15.857 1.00 35.59 175 THR A C 1
ATOM 1284 O O . THR A 1 175 ? -5.627 19.750 16.289 1.00 35.59 175 THR A O 1
ATOM 1287 N N . GLY A 1 176 ? -3.847 18.394 16.478 1.00 29.20 176 GLY A N 1
ATOM 1288 C CA . GLY A 1 176 ? -3.073 19.324 17.308 1.00 29.20 176 GLY A CA 1
ATOM 1289 C C . GLY A 1 176 ? -2.698 20.566 16.478 1.00 29.20 176 GLY A C 1
ATOM 1290 O O . GLY A 1 176 ? -2.748 20.494 15.244 1.00 29.20 176 GLY A O 1
ATOM 1291 N N . PRO A 1 177 ? -2.410 21.715 17.118 1.00 31.33 177 PRO A N 1
ATOM 1292 C CA . PRO A 1 177 ? -2.281 22.999 16.439 1.00 31.33 177 PRO A CA 1
ATOM 1293 C C . PRO A 1 177 ? -1.285 22.911 15.280 1.00 31.33 177 PRO A C 1
ATOM 1295 O O . PRO A 1 177 ? -0.268 22.227 15.359 1.00 31.33 177 PRO A O 1
ATOM 1298 N N . ALA A 1 178 ? -1.659 23.558 14.180 1.00 33.84 178 ALA A N 1
ATOM 1299 C CA . ALA A 1 178 ? -0.993 23.505 12.893 1.00 33.84 178 ALA A CA 1
ATOM 1300 C C . ALA A 1 178 ? 0.424 24.101 12.939 1.00 33.84 178 ALA A C 1
ATOM 1302 O O . ALA A 1 178 ? 0.630 25.240 12.529 1.00 33.84 178 ALA A O 1
ATOM 1303 N N . ASP A 1 179 ? 1.410 23.309 13.354 1.00 32.41 179 ASP A N 1
ATOM 1304 C CA . ASP A 1 179 ? 2.799 23.572 12.995 1.00 32.41 179 ASP A CA 1
ATOM 1305 C C . ASP A 1 179 ? 3.019 23.066 11.572 1.00 32.41 179 ASP A C 1
ATOM 1307 O O . ASP A 1 179 ? 3.160 21.879 11.282 1.00 32.41 179 ASP A O 1
ATOM 1311 N N . THR A 1 180 ? 2.998 24.026 10.653 1.00 38.00 180 THR A N 1
ATOM 1312 C CA . THR A 1 180 ? 3.268 23.838 9.219 1.00 38.00 180 THR A CA 1
ATOM 1313 C C . THR A 1 180 ? 4.783 23.719 8.959 1.00 38.00 180 THR A C 1
ATOM 1315 O O . THR A 1 180 ? 5.246 23.830 7.829 1.00 38.00 180 THR A O 1
ATOM 1318 N N . SER A 1 181 ? 5.575 23.488 10.009 1.00 37.19 181 SER A N 1
ATOM 1319 C CA . SER A 1 181 ? 7.016 23.260 9.979 1.00 37.19 181 SER A CA 1
ATOM 1320 C C . SER A 1 181 ? 7.301 21.801 10.320 1.00 37.19 181 SER A C 1
ATOM 1322 O O . SER A 1 181 ? 7.139 21.368 11.459 1.00 37.19 181 SER A O 1
ATOM 1324 N N . VAL A 1 182 ? 7.727 21.031 9.320 1.00 44.84 182 VAL A N 1
ATOM 1325 C CA . VAL A 1 182 ? 8.278 19.689 9.524 1.00 44.84 182 VAL A CA 1
ATOM 1326 C C . VAL A 1 182 ? 9.595 19.852 10.281 1.00 44.84 182 VAL A C 1
ATOM 1328 O O . VAL A 1 182 ? 10.626 20.129 9.677 1.00 44.84 182 VAL A O 1
ATOM 1331 N N . GLU A 1 183 ? 9.568 19.740 11.608 1.00 50.22 183 GLU A N 1
ATOM 1332 C CA . GLU A 1 183 ? 10.804 19.621 12.378 1.00 50.22 183 GLU A CA 1
ATOM 1333 C C . GLU A 1 183 ? 11.421 18.248 12.087 1.00 50.22 183 GLU A C 1
ATOM 1335 O O . GLU A 1 183 ? 10.813 17.198 12.351 1.00 50.22 183 GLU A O 1
ATOM 1340 N N . GLU A 1 184 ? 12.619 18.261 11.496 1.00 52.66 184 GLU A N 1
ATOM 1341 C CA . GLU A 1 184 ? 13.416 17.059 11.264 1.00 52.66 184 GLU A CA 1
ATOM 1342 C C . GLU A 1 184 ? 13.582 16.291 12.582 1.00 52.66 184 GLU A C 1
ATOM 1344 O O . GLU A 1 184 ? 13.998 16.834 13.609 1.00 52.66 184 GLU A O 1
ATOM 1349 N N . GLY A 1 185 ? 13.232 15.004 12.572 1.00 59.88 185 GLY A N 1
ATOM 1350 C CA . GLY A 1 185 ? 13.343 14.165 13.762 1.00 59.88 185 GLY A CA 1
ATOM 1351 C C . GLY A 1 185 ? 12.277 14.401 14.846 1.00 59.88 185 GLY A C 1
ATOM 1352 O O . GLY A 1 185 ? 12.511 14.115 16.023 1.00 59.88 185 GLY A O 1
ATOM 1353 N N . SER A 1 186 ? 11.089 14.882 14.490 1.00 75.31 186 SER A N 1
ATOM 1354 C CA . SER A 1 186 ? 9.962 15.022 15.430 1.00 75.31 186 SER A CA 1
ATOM 1355 C C . SER A 1 186 ? 9.452 13.693 16.012 1.00 75.31 186 SER A C 1
ATOM 1357 O O . SER A 1 186 ? 8.810 13.709 17.060 1.00 75.31 186 SER A O 1
ATOM 1359 N N . TYR A 1 187 ? 9.766 12.532 15.422 1.00 83.38 187 TYR A N 1
ATOM 1360 C CA . TYR A 1 187 ? 9.299 11.228 15.911 1.00 83.38 187 TYR A CA 1
ATOM 1361 C C . TYR A 1 187 ? 10.427 10.356 16.480 1.00 83.38 187 TYR A C 1
ATOM 1363 O O . TYR A 1 187 ? 11.504 10.217 15.901 1.00 83.38 187 TYR A O 1
ATOM 1371 N N . THR A 1 188 ? 10.164 9.702 17.612 1.00 85.94 188 THR A N 1
ATOM 1372 C CA . THR A 1 188 ? 11.012 8.644 18.190 1.00 85.94 188 THR A CA 1
ATOM 1373 C C . THR A 1 188 ? 10.238 7.336 18.227 1.00 85.94 188 THR A C 1
ATOM 1375 O O . THR A 1 188 ? 9.129 7.288 18.747 1.00 85.94 188 THR A O 1
ATOM 1378 N N . HIS A 1 189 ? 10.795 6.275 17.650 1.00 86.94 189 HIS A N 1
ATOM 1379 C CA . HIS A 1 189 ? 10.145 4.967 17.620 1.00 86.94 189 HIS A CA 1
ATOM 1380 C C . HIS A 1 189 ? 10.098 4.348 19.023 1.00 86.94 189 HIS A C 1
ATOM 1382 O O . HIS A 1 189 ? 11.126 4.295 19.694 1.00 86.94 189 HIS A O 1
ATOM 1388 N N . LEU A 1 190 ? 8.922 3.883 19.456 1.00 85.88 190 LEU A N 1
ATOM 1389 C CA . LEU A 1 190 ? 8.736 3.245 20.765 1.00 85.88 190 LEU A CA 1
ATOM 1390 C C . LEU A 1 190 ? 8.509 1.740 20.645 1.00 85.88 190 LEU A C 1
ATOM 1392 O O . LEU A 1 190 ? 9.138 0.968 21.360 1.00 85.88 190 LEU A O 1
ATOM 1396 N N . ALA A 1 191 ? 7.602 1.325 19.762 1.00 86.38 191 ALA A N 1
ATOM 1397 C CA . ALA A 1 191 ? 7.219 -0.072 19.616 1.00 86.38 191 ALA A CA 1
ATOM 1398 C C . ALA A 1 191 ? 6.722 -0.358 18.202 1.00 86.38 191 ALA A C 1
ATOM 1400 O O . ALA A 1 191 ? 6.087 0.486 17.566 1.00 86.38 191 ALA A O 1
ATOM 1401 N N . GLU A 1 192 ? 6.958 -1.582 17.746 1.00 87.69 192 GLU A N 1
ATOM 1402 C CA . GLU A 1 192 ? 6.478 -2.067 16.462 1.00 87.69 192 GLU A CA 1
ATOM 1403 C C . GLU A 1 192 ? 5.739 -3.388 16.642 1.00 87.69 192 GLU A C 1
ATOM 1405 O O . GLU A 1 192 ? 6.239 -4.332 17.253 1.00 87.69 192 GLU A O 1
ATOM 1410 N N . HIS A 1 193 ? 4.559 -3.472 16.041 1.00 89.19 193 HIS A N 1
ATOM 1411 C CA . HIS A 1 193 ? 3.848 -4.715 15.823 1.00 89.19 193 HIS A CA 1
ATOM 1412 C C . HIS A 1 193 ? 3.916 -5.044 14.337 1.00 89.19 193 HIS A C 1
ATOM 1414 O O . HIS A 1 193 ? 3.137 -4.526 13.524 1.00 89.19 193 HIS A O 1
ATOM 1420 N N . ALA A 1 194 ? 4.866 -5.917 14.002 1.00 87.50 194 ALA A N 1
ATOM 1421 C CA . ALA A 1 194 ? 5.109 -6.371 12.644 1.00 87.50 194 ALA A CA 1
ATOM 1422 C C . ALA A 1 194 ? 3.841 -6.944 11.987 1.00 87.50 194 ALA A C 1
ATOM 1424 O O . ALA A 1 194 ? 2.867 -7.342 12.645 1.00 87.50 194 ALA A O 1
ATOM 1425 N N . PHE A 1 195 ? 3.856 -6.984 10.655 1.00 87.56 195 PHE A N 1
ATOM 1426 C CA . PHE A 1 195 ? 2.759 -7.551 9.886 1.00 87.56 195 PHE A CA 1
ATOM 1427 C C . PHE A 1 195 ? 2.537 -9.024 10.246 1.00 87.56 195 PHE A C 1
ATOM 1429 O O . PHE A 1 195 ? 3.445 -9.845 10.142 1.00 87.56 195 PHE A O 1
ATOM 1436 N N . ASP A 1 196 ? 1.300 -9.361 10.597 1.00 85.00 196 ASP A N 1
ATOM 1437 C CA . ASP A 1 196 ? 0.880 -10.736 10.847 1.00 85.00 196 ASP A CA 1
ATOM 1438 C C . ASP A 1 196 ? -0.177 -11.142 9.812 1.00 85.00 196 ASP A C 1
ATOM 1440 O O . ASP A 1 196 ? -1.139 -10.417 9.551 1.00 85.00 196 ASP A O 1
ATOM 1444 N N . SER A 1 197 ? 0.020 -12.308 9.192 1.00 84.12 197 SER A N 1
ATOM 1445 C CA . SER A 1 197 ? -0.824 -12.822 8.107 1.00 84.12 197 SER A CA 1
ATOM 1446 C C . SER A 1 197 ? -2.254 -13.197 8.521 1.00 84.12 197 SER A C 1
ATOM 1448 O O . SER A 1 197 ? -3.151 -13.178 7.674 1.00 84.12 197 SER A O 1
ATOM 1450 N N . SER A 1 198 ? -2.484 -13.505 9.799 1.00 84.81 198 SER A N 1
ATOM 1451 C CA . SER A 1 198 ? -3.799 -13.870 10.339 1.00 84.81 198 SER A CA 1
ATOM 1452 C C . SER A 1 198 ? -4.708 -12.643 10.465 1.00 84.81 198 SER A C 1
ATOM 1454 O O . SER A 1 198 ? -5.859 -12.649 10.016 1.00 84.81 198 SER A O 1
ATOM 1456 N N . ILE A 1 199 ? -4.155 -11.547 10.984 1.00 85.81 199 ILE A N 1
ATOM 1457 C CA . ILE A 1 199 ? -4.853 -10.271 11.201 1.00 85.81 199 ILE A CA 1
ATOM 1458 C C . ILE A 1 199 ? -4.670 -9.274 10.051 1.00 85.81 199 ILE A C 1
ATOM 1460 O O . ILE A 1 199 ? -5.450 -8.331 9.930 1.00 85.81 199 ILE A O 1
ATOM 1464 N N . LYS A 1 200 ? -3.693 -9.509 9.168 1.00 90.25 200 LYS A N 1
ATOM 1465 C CA . LYS A 1 200 ? -3.437 -8.787 7.909 1.00 90.25 200 LYS A CA 1
ATOM 1466 C C . LYS A 1 200 ? -3.203 -7.283 8.088 1.00 90.25 200 LYS A C 1
ATOM 1468 O O . LYS A 1 200 ? -3.639 -6.480 7.258 1.00 90.25 200 LYS A O 1
ATOM 1473 N N . ARG A 1 201 ? -2.507 -6.903 9.160 1.00 91.31 201 ARG A N 1
ATOM 1474 C CA . ARG A 1 201 ? -2.187 -5.507 9.495 1.00 91.31 201 ARG A CA 1
ATOM 1475 C C . ARG A 1 201 ? -0.864 -5.379 10.246 1.00 91.31 201 ARG A C 1
ATOM 1477 O O . ARG A 1 201 ? -0.372 -6.350 10.818 1.00 91.31 201 ARG A O 1
ATOM 1484 N N . MET A 1 202 ? -0.312 -4.175 10.231 1.00 92.62 202 MET A N 1
ATOM 1485 C CA . MET A 1 202 ? 0.919 -3.754 10.898 1.00 92.62 202 MET A CA 1
ATOM 1486 C C . MET A 1 202 ? 0.643 -2.444 11.632 1.00 92.62 202 MET A C 1
ATOM 1488 O O . MET A 1 202 ? -0.087 -1.600 11.105 1.00 92.62 202 MET A O 1
ATOM 1492 N N . THR A 1 203 ? 1.236 -2.280 12.812 1.00 92.31 203 THR A N 1
ATOM 1493 C CA . THR A 1 203 ? 1.068 -1.080 13.637 1.00 92.31 203 THR A CA 1
ATOM 1494 C C . THR A 1 203 ? 2.414 -0.654 14.199 1.00 92.31 203 THR A C 1
ATOM 1496 O O . THR A 1 203 ? 3.180 -1.484 14.672 1.00 92.31 203 THR A O 1
ATOM 1499 N N . SER A 1 204 ? 2.703 0.638 14.170 1.00 90.88 204 SER A N 1
ATOM 1500 C CA . SER A 1 204 ? 3.949 1.216 14.681 1.00 90.88 204 SER A CA 1
ATOM 1501 C C . SER A 1 204 ? 3.629 2.392 15.593 1.00 90.88 204 SER A C 1
ATOM 1503 O O . SER A 1 204 ? 2.827 3.253 15.215 1.00 90.88 204 SER A O 1
ATOM 1505 N N . VAL A 1 205 ? 4.263 2.445 16.760 1.00 90.25 205 VAL A N 1
ATOM 1506 C CA . VAL A 1 205 ? 4.039 3.462 17.787 1.00 90.25 205 VAL A CA 1
ATOM 1507 C C . VAL A 1 205 ? 5.259 4.362 17.901 1.00 90.25 205 VAL A C 1
ATOM 1509 O O . VAL A 1 205 ? 6.393 3.901 18.046 1.00 90.25 205 VAL A O 1
ATOM 1512 N N . TYR A 1 206 ? 5.005 5.662 17.883 1.00 88.88 206 TYR A N 1
ATOM 1513 C CA . TYR A 1 206 ? 6.002 6.711 17.982 1.00 88.88 206 TYR A CA 1
ATOM 1514 C C . TYR A 1 206 ? 5.672 7.666 19.121 1.00 88.88 206 TYR A C 1
ATOM 1516 O O . TYR A 1 206 ? 4.512 7.882 19.460 1.00 88.88 206 TYR A O 1
ATOM 1524 N N . MET A 1 207 ? 6.706 8.277 19.679 1.00 86.19 207 MET A N 1
ATOM 1525 C CA . MET A 1 207 ? 6.607 9.499 20.459 1.00 86.19 207 MET A CA 1
ATOM 1526 C C . MET A 1 207 ? 6.812 10.677 19.513 1.00 86.19 207 MET A C 1
ATOM 1528 O O . MET A 1 207 ? 7.881 10.792 18.912 1.00 86.19 207 MET A O 1
ATOM 1532 N N . GLN A 1 208 ? 5.792 11.511 19.357 1.00 84.50 208 GLN A N 1
ATOM 1533 C CA . GLN A 1 208 ? 5.875 12.774 18.642 1.00 84.50 208 GLN A CA 1
ATOM 1534 C C . GLN A 1 208 ? 6.304 13.859 19.630 1.00 84.50 208 GLN A C 1
ATOM 1536 O O . GLN A 1 208 ? 5.592 14.156 20.586 1.00 84.50 208 GLN A O 1
ATOM 1541 N N . HIS A 1 209 ? 7.467 14.451 19.395 1.00 79.31 209 HIS A N 1
ATOM 1542 C CA . HIS A 1 209 ? 7.984 15.581 20.155 1.00 79.31 209 HIS A CA 1
ATOM 1543 C C . HIS A 1 209 ? 7.472 16.868 19.511 1.00 79.31 209 HIS A C 1
ATOM 1545 O O . HIS A 1 209 ? 8.107 17.387 18.601 1.00 79.31 209 HIS A O 1
ATOM 1551 N N . SER A 1 210 ? 6.303 17.346 19.940 1.00 71.12 210 SER A N 1
ATOM 1552 C CA . SER A 1 210 ? 5.845 18.708 19.634 1.00 71.12 210 SER A CA 1
ATOM 1553 C C . SER A 1 210 ? 6.265 19.640 20.769 1.00 71.12 210 SER A C 1
ATOM 1555 O O . SER A 1 210 ? 6.239 19.238 21.932 1.00 71.12 210 SER A O 1
ATOM 1557 N N . SER A 1 211 ? 6.601 20.888 20.443 1.00 55.34 211 SER A N 1
ATOM 1558 C CA . SER A 1 211 ? 7.264 21.889 21.298 1.00 55.34 211 SER A CA 1
ATOM 1559 C C . SER A 1 211 ? 6.638 22.170 22.677 1.00 55.34 211 SER A C 1
ATOM 1561 O O . SER A 1 211 ? 7.282 22.821 23.492 1.00 55.34 211 SER A O 1
ATOM 1563 N N . ASN A 1 212 ? 5.430 21.673 22.976 1.00 56.41 212 ASN A N 1
ATOM 1564 C CA . ASN A 1 212 ? 4.760 21.848 24.272 1.00 56.41 212 ASN A CA 1
ATOM 1565 C C . ASN A 1 212 ? 4.395 20.549 25.023 1.00 56.41 212 ASN A C 1
ATOM 1567 O O . ASN A 1 212 ? 4.161 20.630 26.227 1.00 56.41 212 ASN A O 1
ATOM 1571 N N . ASN A 1 213 ? 4.332 19.371 24.382 1.00 67.88 213 ASN A N 1
ATOM 1572 C CA . ASN A 1 213 ? 4.090 18.095 25.080 1.00 67.88 213 ASN A CA 1
ATOM 1573 C C . ASN A 1 213 ? 4.399 16.886 24.168 1.00 67.88 213 ASN A C 1
ATOM 1575 O O . ASN A 1 213 ? 3.871 16.835 23.053 1.00 67.88 213 ASN A O 1
ATOM 1579 N N . PRO A 1 214 ? 5.212 15.902 24.598 1.00 74.81 214 PRO A N 1
ATOM 1580 C CA . PRO A 1 214 ? 5.393 14.668 23.842 1.00 74.81 214 PRO A CA 1
ATOM 1581 C C . PRO A 1 214 ? 4.133 13.791 23.883 1.00 74.81 214 PRO A C 1
ATOM 1583 O O . PRO A 1 214 ? 3.722 13.310 24.941 1.00 74.81 214 PRO A O 1
ATOM 1586 N N . GLU A 1 215 ? 3.554 13.518 22.716 1.00 82.81 215 GLU A N 1
ATOM 1587 C CA . GLU A 1 215 ? 2.371 12.662 22.568 1.00 82.81 215 GLU A CA 1
ATOM 1588 C C . GLU A 1 215 ? 2.738 11.314 21.939 1.00 82.81 215 GLU A C 1
ATOM 1590 O O . GLU A 1 215 ? 3.626 11.215 21.090 1.00 82.81 215 GLU A O 1
ATOM 1595 N N . ARG A 1 216 ? 2.054 10.240 22.348 1.00 86.38 216 ARG A N 1
ATOM 1596 C CA . ARG A 1 216 ? 2.212 8.921 21.723 1.00 86.38 216 ARG A CA 1
ATOM 1597 C C . ARG A 1 216 ? 1.239 8.784 20.560 1.00 86.38 216 ARG A C 1
ATOM 1599 O O . ARG A 1 216 ? 0.029 8.881 20.738 1.00 86.38 216 ARG A O 1
ATOM 1606 N N . VAL A 1 217 ? 1.768 8.480 19.383 1.00 88.44 217 VAL A N 1
ATOM 1607 C CA . VAL A 1 217 ? 0.995 8.313 18.153 1.00 88.44 217 VAL A CA 1
ATOM 1608 C C . VAL A 1 217 ? 1.237 6.921 17.585 1.00 88.44 217 VAL A C 1
ATOM 1610 O O . VAL A 1 217 ? 2.381 6.524 17.374 1.00 88.44 217 VAL A O 1
ATOM 1613 N N . ALA A 1 218 ? 0.165 6.179 17.311 1.00 90.88 218 ALA A N 1
ATOM 1614 C CA . ALA A 1 218 ? 0.231 4.928 16.567 1.00 90.88 218 ALA A CA 1
ATOM 1615 C C . ALA A 1 218 ? -0.284 5.112 15.143 1.00 90.88 218 ALA A C 1
ATOM 1617 O O . ALA A 1 218 ? -1.326 5.726 14.906 1.00 90.88 218 ALA A O 1
ATOM 1618 N N . PHE A 1 219 ? 0.427 4.506 14.203 1.00 93.44 219 PHE A N 1
ATOM 1619 C CA . PHE A 1 219 ? 0.039 4.411 12.804 1.00 93.44 219 PHE A CA 1
ATOM 1620 C C . PHE A 1 219 ? -0.208 2.951 12.457 1.00 93.44 219 PHE A C 1
ATOM 1622 O O . PHE A 1 219 ? 0.564 2.083 12.864 1.00 93.44 219 PHE A O 1
ATOM 1629 N N . MET A 1 220 ? -1.271 2.689 11.704 1.00 93.50 220 MET A N 1
ATOM 1630 C CA . MET A 1 220 ? -1.653 1.352 11.263 1.00 93.50 220 MET A CA 1
ATOM 1631 C C . MET A 1 220 ? -1.798 1.322 9.745 1.00 93.50 220 MET A C 1
ATOM 1633 O O . MET A 1 220 ? -2.402 2.223 9.156 1.00 93.50 220 MET A O 1
ATOM 1637 N N . LYS A 1 221 ? -1.301 0.247 9.126 1.00 94.81 221 LYS A N 1
ATOM 1638 C CA . LYS A 1 221 ? -1.567 -0.090 7.722 1.00 94.81 221 LYS A CA 1
ATOM 1639 C C . LYS A 1 221 ? -1.959 -1.556 7.568 1.00 94.81 221 LYS A C 1
ATOM 1641 O O . LYS A 1 221 ? -1.470 -2.421 8.297 1.00 94.81 221 LYS A O 1
ATOM 1646 N N . GLY A 1 222 ? -2.801 -1.871 6.590 1.00 93.75 222 GLY A N 1
ATOM 1647 C CA . GLY A 1 222 ? -3.180 -3.263 6.338 1.00 93.75 222 GLY A CA 1
ATOM 1648 C C . GLY A 1 222 ? -4.300 -3.450 5.326 1.00 93.75 222 GLY A C 1
ATOM 1649 O O . GLY A 1 222 ? -4.623 -2.545 4.555 1.00 93.75 222 GLY A O 1
ATOM 1650 N N . ALA A 1 223 ? -4.890 -4.649 5.340 1.00 93.31 223 ALA A N 1
ATOM 1651 C CA . ALA A 1 223 ? -6.121 -4.936 4.609 1.00 93.31 223 ALA A CA 1
ATOM 1652 C C . ALA A 1 223 ? -7.247 -4.017 5.104 1.00 93.31 223 ALA A C 1
ATOM 1654 O O . ALA A 1 223 ? -7.437 -3.860 6.312 1.00 93.31 223 ALA A O 1
ATOM 1655 N N . VAL A 1 224 ? -7.981 -3.411 4.173 1.00 93.38 224 VAL A N 1
ATOM 1656 C CA . VAL A 1 224 ? -8.934 -2.326 4.449 1.00 93.38 224 VAL A CA 1
ATOM 1657 C C . VAL A 1 224 ? -9.982 -2.747 5.476 1.00 93.38 224 VAL A C 1
ATOM 1659 O O . VAL A 1 224 ? -10.208 -2.042 6.454 1.00 93.38 224 VAL A O 1
ATOM 1662 N N . GLU A 1 225 ? -10.554 -3.936 5.321 1.00 92.31 225 GLU A N 1
ATOM 1663 C CA . GLU A 1 225 ? -11.597 -4.483 6.188 1.00 92.31 225 GLU A CA 1
ATOM 1664 C C . GLU A 1 225 ? -11.084 -4.708 7.620 1.00 92.31 225 GLU A C 1
ATOM 1666 O O . GLU A 1 225 ? -11.808 -4.503 8.596 1.00 92.31 225 GLU A O 1
ATOM 1671 N N . ARG A 1 226 ? -9.808 -5.094 7.756 1.00 92.88 226 ARG A N 1
ATOM 1672 C CA . ARG A 1 226 ? -9.145 -5.338 9.049 1.00 92.88 226 ARG A CA 1
ATOM 1673 C C . ARG A 1 226 ? -8.730 -4.052 9.749 1.00 92.88 226 ARG A C 1
ATOM 1675 O O . ARG A 1 226 ? -8.756 -4.006 10.977 1.00 92.88 226 ARG A O 1
ATOM 1682 N N . VAL A 1 227 ? -8.367 -3.025 8.985 1.00 92.12 227 VAL A N 1
ATOM 1683 C CA . VAL A 1 227 ? -8.104 -1.680 9.513 1.00 92.12 227 VAL A CA 1
ATOM 1684 C C . VAL A 1 227 ? -9.419 -1.042 9.965 1.00 92.12 227 VAL A C 1
ATOM 1686 O O . VAL A 1 227 ? -9.514 -0.598 11.104 1.00 92.12 227 VAL A O 1
ATOM 1689 N N . LEU A 1 228 ? -10.473 -1.108 9.142 1.00 90.94 228 LEU A N 1
ATOM 1690 C CA . LEU A 1 228 ? -11.807 -0.592 9.477 1.00 90.94 228 LEU A CA 1
ATOM 1691 C C . LEU A 1 228 ? -12.435 -1.256 10.707 1.00 90.94 228 LEU A C 1
ATOM 1693 O O . LEU A 1 228 ? -13.267 -0.644 11.373 1.00 90.94 228 LEU A O 1
ATOM 1697 N N . ALA A 1 229 ? -12.079 -2.502 11.023 1.00 90.69 229 ALA A N 1
ATOM 1698 C CA . ALA A 1 229 ? -12.524 -3.162 12.252 1.00 90.69 229 ALA A CA 1
ATOM 1699 C C . ALA A 1 229 ? -11.919 -2.541 13.528 1.00 90.69 229 ALA A C 1
ATOM 1701 O O . ALA A 1 229 ? -12.523 -2.641 14.590 1.00 90.69 229 ALA A O 1
ATOM 1702 N N . SER A 1 230 ? -10.756 -1.887 13.426 1.00 89.38 230 SER A N 1
ATOM 1703 C CA . SER A 1 230 ? -10.084 -1.198 14.539 1.00 89.38 230 SER A CA 1
ATOM 1704 C C . SER A 1 230 ? -10.381 0.304 14.603 1.00 89.38 230 SER A C 1
ATOM 1706 O O . SER A 1 230 ? -9.956 0.972 15.550 1.00 89.38 230 SER A O 1
ATOM 1708 N N . CYS A 1 231 ? -11.094 0.848 13.612 1.00 90.94 231 CYS A N 1
ATOM 1709 C CA . CYS A 1 231 ? -11.425 2.265 13.537 1.00 90.94 231 CYS A CA 1
ATOM 1710 C C . CYS A 1 231 ? -12.753 2.583 14.235 1.00 90.94 231 CYS A C 1
ATOM 1712 O O . CYS A 1 231 ? -13.756 1.905 14.027 1.00 90.94 231 CYS A O 1
ATOM 1714 N N . VAL A 1 232 ? -12.757 3.663 15.016 1.00 90.38 232 VAL A N 1
ATOM 1715 C CA . VAL A 1 232 ? -13.944 4.217 15.693 1.00 90.38 232 VAL A CA 1
ATOM 1716 C C . VAL A 1 232 ? -14.383 5.528 15.037 1.00 90.38 232 VAL A C 1
ATOM 1718 O O . VAL A 1 232 ? -15.540 5.929 15.143 1.00 90.38 232 VAL A O 1
ATOM 1721 N N . ALA A 1 233 ? -13.474 6.182 14.314 1.00 89.88 233 ALA A N 1
ATOM 1722 C CA . ALA A 1 233 ? -13.732 7.432 13.619 1.00 89.88 233 ALA A CA 1
ATOM 1723 C C . ALA A 1 233 ? -13.107 7.453 12.220 1.00 89.88 233 ALA A C 1
ATOM 1725 O O . ALA A 1 233 ? -12.261 6.623 11.878 1.00 89.88 233 ALA A O 1
ATOM 1726 N N . VAL A 1 234 ? -13.515 8.433 11.423 1.00 89.38 234 VAL A N 1
ATOM 1727 C CA . VAL A 1 234 ? -13.013 8.723 10.081 1.00 89.38 234 VAL A CA 1
ATOM 1728 C C . VAL A 1 234 ? -12.568 10.184 10.004 1.00 89.38 234 VAL A C 1
ATOM 1730 O O . VAL A 1 234 ? -13.198 11.064 10.592 1.00 89.38 234 VAL A O 1
ATOM 1733 N N . SER A 1 235 ? -11.455 10.443 9.318 1.00 85.00 235 SER A N 1
ATOM 1734 C CA . SER A 1 235 ? -10.939 11.799 9.111 1.00 85.00 235 SER A CA 1
ATOM 1735 C C . SER A 1 235 ? -11.830 12.581 8.141 1.00 85.00 235 SER A C 1
ATOM 1737 O O . SER A 1 235 ? -12.083 12.096 7.042 1.00 85.00 235 SER A O 1
ATOM 1739 N N . ASP A 1 236 ? -12.231 13.801 8.507 1.00 77.00 236 ASP A N 1
ATOM 1740 C CA . ASP A 1 236 ? -13.048 14.694 7.670 1.00 77.00 236 ASP A CA 1
ATOM 1741 C C . ASP A 1 236 ? -12.236 15.885 7.107 1.00 77.00 236 ASP A C 1
ATOM 1743 O O . ASP A 1 236 ? -11.232 16.308 7.692 1.00 77.00 236 ASP A O 1
ATOM 1747 N N . SER A 1 237 ? -12.662 16.424 5.957 1.00 57.09 237 SER A N 1
ATOM 1748 C CA . SER A 1 237 ? -11.981 17.487 5.197 1.00 57.09 237 SER A CA 1
ATOM 1749 C C . SER A 1 237 ? -12.116 18.878 5.793 1.00 57.09 237 SER A C 1
ATOM 1751 O O . SER A 1 237 ? -11.335 19.757 5.427 1.00 57.09 237 SER A O 1
ATOM 1753 N N . SER A 1 238 ? -13.115 19.118 6.637 1.00 51.69 238 SER A N 1
ATOM 1754 C CA . SER A 1 238 ? -13.537 20.488 6.924 1.00 51.69 238 SER A CA 1
ATOM 1755 C C . SER A 1 238 ? -12.678 21.209 7.962 1.00 51.69 238 SER A C 1
ATOM 1757 O O . SER A 1 238 ? -12.670 22.432 7.934 1.00 51.69 238 SER A O 1
ATOM 1759 N N . ASN A 1 239 ? -11.937 20.509 8.835 1.00 50.81 239 ASN A N 1
ATOM 1760 C CA . ASN A 1 239 ? -11.043 21.157 9.815 1.00 50.81 239 ASN A CA 1
ATOM 1761 C C . ASN A 1 239 ? -10.080 20.210 10.558 1.00 50.81 239 ASN A C 1
ATOM 1763 O O . ASN A 1 239 ? -9.635 20.527 11.658 1.00 50.81 239 ASN A O 1
ATOM 1767 N N . GLY A 1 240 ? -9.773 19.024 10.016 1.00 55.34 240 GLY A N 1
ATOM 1768 C CA . GLY A 1 240 ? -8.978 18.059 10.780 1.00 55.34 240 GLY A CA 1
ATOM 1769 C C . GLY A 1 240 ? -9.723 17.572 12.026 1.00 55.34 240 GLY A C 1
ATOM 1770 O O . GLY A 1 240 ? -9.157 17.420 13.108 1.00 55.34 240 GLY A O 1
ATOM 1771 N N . THR A 1 241 ? -11.025 17.346 11.876 1.00 64.94 241 THR A N 1
ATOM 1772 C CA . THR A 1 241 ? -11.905 16.743 12.878 1.00 64.94 241 THR A CA 1
ATOM 1773 C C . THR A 1 241 ? -12.198 15.289 12.514 1.00 64.94 241 THR A C 1
ATOM 1775 O O . THR A 1 241 ? -12.262 14.932 11.337 1.00 64.94 241 THR A O 1
ATOM 1778 N N . ALA A 1 242 ? -12.357 14.436 13.528 1.00 75.25 242 ALA A N 1
ATOM 1779 C CA . ALA A 1 242 ? -12.800 13.054 13.361 1.00 75.25 242 ALA A CA 1
ATOM 1780 C C . ALA A 1 242 ? -14.316 12.994 13.508 1.00 75.25 242 ALA A C 1
ATOM 1782 O O . ALA A 1 242 ? -14.844 13.400 14.544 1.00 75.25 242 ALA A O 1
ATOM 1783 N N . ASN A 1 243 ? -14.993 12.414 12.522 1.00 83.06 243 ASN A N 1
ATOM 1784 C CA . ASN A 1 243 ? -16.396 12.044 12.666 1.00 83.06 243 ASN A CA 1
ATOM 1785 C C . ASN A 1 243 ? -16.492 10.578 13.113 1.00 83.06 243 ASN A C 1
ATOM 1787 O O . ASN A 1 243 ? -15.667 9.766 12.685 1.00 83.06 243 ASN A O 1
ATOM 1791 N N . PRO A 1 244 ? -17.472 10.204 13.956 1.00 86.69 244 PRO A N 1
ATOM 1792 C CA . PRO A 1 244 ? -17.714 8.806 14.298 1.00 86.69 244 PRO A CA 1
ATOM 1793 C C . PRO A 1 244 ? -17.908 7.951 13.043 1.00 86.69 244 PRO A C 1
ATOM 1795 O O . PRO A 1 244 ? -18.551 8.379 12.083 1.00 86.69 244 PRO A O 1
ATOM 1798 N N . LEU A 1 245 ? -17.352 6.741 13.044 1.00 86.62 245 LEU A N 1
ATOM 1799 C CA . LEU A 1 245 ? -17.484 5.815 11.926 1.00 86.62 245 LEU A CA 1
ATOM 1800 C C . LEU A 1 245 ? -18.906 5.234 11.912 1.00 86.62 245 LEU A C 1
ATOM 1802 O O . LEU A 1 245 ? -19.199 4.279 12.628 1.00 86.62 245 LEU A O 1
ATOM 1806 N N . THR A 1 246 ? -19.789 5.825 11.107 1.00 90.00 246 THR A N 1
ATOM 1807 C CA . THR A 1 246 ? -21.138 5.299 10.853 1.00 90.00 246 THR A CA 1
ATOM 1808 C C . THR A 1 246 ? -21.099 4.139 9.855 1.00 90.00 246 THR A C 1
ATOM 1810 O O . THR A 1 246 ? -20.152 3.998 9.074 1.00 90.00 246 THR A O 1
ATOM 1813 N N . ASP A 1 247 ? -22.148 3.313 9.833 1.00 89.31 247 ASP A N 1
ATOM 1814 C CA . ASP A 1 247 ? -22.267 2.210 8.867 1.00 89.31 247 ASP A CA 1
ATOM 1815 C C . ASP A 1 247 ? -22.318 2.706 7.411 1.00 89.31 247 ASP A C 1
ATOM 1817 O O . ASP A 1 247 ? -21.783 2.063 6.503 1.00 89.31 247 ASP A O 1
ATOM 1821 N N . GLU A 1 248 ? -22.878 3.896 7.186 1.00 89.31 248 GLU A N 1
ATOM 1822 C CA . GLU A 1 248 ? -22.859 4.573 5.886 1.00 89.31 248 GLU A CA 1
ATOM 1823 C C . GLU A 1 248 ? -21.430 4.933 5.460 1.00 89.31 248 GLU A C 1
ATOM 1825 O O . GLU A 1 248 ? -21.020 4.632 4.336 1.00 89.31 248 GLU A O 1
ATOM 1830 N N . ALA A 1 249 ? -20.633 5.509 6.369 1.00 88.00 249 ALA A N 1
ATOM 1831 C CA . ALA A 1 249 ? -19.235 5.837 6.104 1.00 88.00 249 ALA A CA 1
ATOM 1832 C C . ALA A 1 249 ? -18.401 4.573 5.837 1.00 88.00 249 ALA A C 1
ATOM 1834 O O . ALA A 1 249 ? -17.598 4.548 4.904 1.00 88.00 249 ALA A O 1
ATOM 1835 N N . ARG A 1 250 ? -18.629 3.493 6.598 1.00 91.38 250 ARG A N 1
ATOM 1836 C CA . ARG A 1 250 ? -17.993 2.186 6.364 1.00 91.38 250 ARG A CA 1
ATOM 1837 C C . ARG A 1 250 ? -18.312 1.654 4.965 1.00 91.38 250 ARG A C 1
ATOM 1839 O O . ARG A 1 250 ? -17.402 1.225 4.258 1.00 91.38 250 ARG A O 1
ATOM 1846 N N . THR A 1 251 ? -19.580 1.704 4.565 1.00 92.25 251 THR A N 1
ATOM 1847 C CA . THR A 1 251 ? -20.030 1.242 3.242 1.00 92.25 251 THR A CA 1
ATOM 1848 C C . THR A 1 251 ? -19.406 2.075 2.123 1.00 92.25 251 THR A C 1
ATOM 1850 O O . THR A 1 251 ? -18.946 1.520 1.126 1.00 92.25 251 THR A O 1
ATOM 1853 N N . ASN A 1 252 ? -19.298 3.394 2.311 1.00 91.56 252 ASN A N 1
ATOM 1854 C CA . ASN A 1 252 ? -18.627 4.280 1.361 1.00 91.56 252 ASN A CA 1
ATOM 1855 C C . ASN A 1 252 ? -17.146 3.900 1.174 1.00 91.56 252 ASN A C 1
ATOM 1857 O O . ASN A 1 252 ? -16.704 3.710 0.042 1.00 91.56 252 ASN A O 1
ATOM 1861 N N . ILE A 1 253 ? -16.400 3.708 2.269 1.00 93.06 253 ILE A N 1
ATOM 1862 C CA . ILE A 1 253 ? -14.972 3.348 2.212 1.00 93.06 253 ILE A CA 1
ATOM 1863 C C . ILE A 1 253 ? -14.765 2.007 1.492 1.00 93.06 253 ILE A C 1
ATOM 1865 O O . ILE A 1 253 ? -13.851 1.883 0.676 1.00 93.06 253 ILE A O 1
ATOM 1869 N N . LEU A 1 254 ? -15.616 1.011 1.761 1.00 93.69 254 LEU A N 1
ATOM 1870 C CA . LEU A 1 254 ? -15.560 -0.282 1.071 1.00 93.69 254 LEU A CA 1
ATOM 1871 C C . LEU A 1 254 ? -15.873 -0.144 -0.426 1.00 93.69 254 LEU A C 1
ATOM 1873 O O . LEU A 1 254 ? -15.157 -0.711 -1.247 1.00 93.69 254 LEU A O 1
ATOM 1877 N N . GLY A 1 255 ? -16.850 0.686 -0.800 1.00 93.44 255 GLY A N 1
ATOM 1878 C CA . GLY A 1 255 ? -17.116 0.998 -2.207 1.00 93.44 255 GLY A CA 1
ATOM 1879 C C . GLY A 1 255 ? -15.918 1.656 -2.906 1.00 93.44 255 GLY A C 1
ATOM 1880 O O . GLY A 1 255 ? -15.575 1.297 -4.031 1.00 93.44 255 GLY A O 1
ATOM 1881 N N . GLN A 1 256 ? -15.214 2.571 -2.233 1.00 92.75 256 GLN A N 1
ATOM 1882 C CA . GLN A 1 256 ? -13.998 3.197 -2.776 1.00 92.75 256 GLN A CA 1
ATOM 1883 C C . GLN A 1 256 ? -12.841 2.206 -2.911 1.00 92.75 256 GLN A C 1
ATOM 1885 O O . GLN A 1 256 ? -12.100 2.239 -3.898 1.00 92.75 256 GLN A O 1
ATOM 1890 N N . MET A 1 257 ? -12.706 1.281 -1.960 1.00 94.06 257 MET A N 1
ATOM 1891 C CA . MET A 1 257 ? -11.775 0.164 -2.085 1.00 94.06 257 MET A CA 1
ATOM 1892 C C . MET A 1 257 ? -12.084 -0.672 -3.332 1.00 94.06 257 MET A C 1
ATOM 1894 O O . MET A 1 257 ? -11.159 -0.959 -4.092 1.00 94.06 257 MET A O 1
ATOM 1898 N N . GLU A 1 258 ? -13.343 -1.043 -3.568 1.00 93.25 258 GLU A N 1
ATOM 1899 C CA . GLU A 1 258 ? -13.736 -1.825 -4.748 1.00 93.25 258 GLU A CA 1
ATOM 1900 C C . GLU A 1 258 ? -13.447 -1.081 -6.057 1.00 93.25 258 GLU A C 1
ATOM 1902 O O . GLU A 1 258 ? -12.932 -1.676 -7.003 1.00 93.25 258 GLU A O 1
ATOM 1907 N N . ILE A 1 259 ? -13.691 0.233 -6.108 1.00 92.50 259 ILE A N 1
ATOM 1908 C CA . ILE A 1 259 ? -13.357 1.070 -7.272 1.00 92.50 259 ILE A CA 1
ATOM 1909 C C . ILE A 1 259 ? -11.856 1.001 -7.582 1.00 92.50 259 ILE A C 1
ATOM 1911 O O . ILE A 1 259 ? -11.474 0.807 -8.738 1.00 92.50 259 ILE A O 1
ATOM 1915 N N . LEU A 1 260 ? -10.996 1.132 -6.568 1.00 90.94 260 LEU A N 1
ATOM 1916 C CA . LEU A 1 260 ? -9.544 1.031 -6.745 1.00 90.94 260 LEU A CA 1
ATOM 1917 C C . LEU A 1 260 ? -9.112 -0.398 -7.112 1.00 90.94 260 LEU A C 1
ATOM 1919 O O . LEU A 1 260 ? -8.255 -0.579 -7.979 1.00 90.94 260 LEU A O 1
ATOM 1923 N N . ALA A 1 261 ? -9.721 -1.414 -6.501 1.00 90.19 261 ALA A N 1
ATOM 1924 C CA . ALA A 1 261 ? -9.429 -2.817 -6.779 1.00 90.19 261 ALA A CA 1
ATOM 1925 C C . ALA A 1 261 ? -9.799 -3.211 -8.219 1.00 90.19 261 ALA A C 1
ATOM 1927 O O . ALA A 1 261 ? -9.013 -3.880 -8.894 1.00 90.19 261 ALA A O 1
ATOM 1928 N N . ASN A 1 262 ? -10.931 -2.721 -8.734 1.00 91.25 262 ASN A N 1
ATOM 1929 C CA . ASN A 1 262 ? -11.380 -2.937 -10.115 1.00 91.25 262 ASN A CA 1
ATOM 1930 C C . ASN A 1 262 ? -10.438 -2.323 -11.163 1.00 91.25 262 ASN A C 1
ATOM 1932 O O . ASN A 1 262 ? -10.430 -2.743 -12.318 1.00 91.25 262 ASN A O 1
ATOM 1936 N N . GLN A 1 263 ? -9.585 -1.377 -10.767 1.00 88.19 263 GLN A N 1
ATOM 1937 C CA . GLN A 1 263 ? -8.509 -0.844 -11.611 1.00 88.19 263 GLN A CA 1
ATOM 1938 C C . GLN A 1 263 ? -7.245 -1.720 -11.591 1.00 88.19 263 GLN A C 1
ATOM 1940 O O . GLN A 1 263 ? -6.214 -1.345 -12.150 1.00 88.19 263 GLN A O 1
ATOM 1945 N N . GLY A 1 264 ? -7.300 -2.885 -10.940 1.00 85.75 264 GLY A N 1
ATOM 1946 C CA . GLY A 1 264 ? -6.171 -3.796 -10.777 1.00 85.75 264 GLY A CA 1
ATOM 1947 C C . GLY A 1 264 ? -5.150 -3.325 -9.741 1.00 85.75 264 GLY A C 1
ATOM 1948 O O . GLY A 1 264 ? -4.012 -3.805 -9.752 1.00 85.75 264 GLY A O 1
ATOM 1949 N N . LEU A 1 265 ? -5.527 -2.384 -8.868 1.00 91.00 265 LEU A N 1
ATOM 1950 C CA . LEU A 1 265 ? -4.670 -1.891 -7.795 1.00 91.00 265 LEU A CA 1
ATOM 1951 C C . LEU A 1 265 ? -4.816 -2.782 -6.556 1.00 91.00 265 LEU A C 1
ATOM 1953 O O . LEU A 1 265 ? -5.913 -3.161 -6.154 1.00 91.00 265 LEU A O 1
ATOM 1957 N N . ARG A 1 266 ? -3.696 -3.074 -5.902 1.00 93.31 266 ARG A N 1
ATOM 1958 C CA . ARG A 1 266 ? -3.668 -3.601 -4.540 1.00 93.31 266 ARG A CA 1
ATOM 1959 C C . ARG A 1 266 ? -3.961 -2.455 -3.578 1.00 93.31 266 ARG A C 1
ATOM 1961 O O . ARG A 1 266 ? -3.184 -1.505 -3.508 1.00 93.31 266 ARG A O 1
ATOM 1968 N N . VAL A 1 267 ? -5.063 -2.554 -2.843 1.00 95.12 267 VAL A N 1
ATOM 1969 C CA . VAL A 1 267 ? -5.533 -1.495 -1.943 1.00 95.12 267 VAL A CA 1
ATOM 1970 C C . VAL A 1 267 ? -5.089 -1.768 -0.506 1.00 95.12 267 VAL A C 1
ATOM 1972 O O . VAL A 1 267 ? -5.231 -2.886 -0.012 1.00 95.12 267 VAL A O 1
ATOM 1975 N N . LEU A 1 268 ? -4.553 -0.748 0.163 1.00 95.19 268 LEU A N 1
ATOM 1976 C CA . LEU A 1 268 ? -4.204 -0.769 1.586 1.00 95.19 268 LEU A CA 1
ATOM 1977 C C . LEU A 1 268 ? -4.934 0.348 2.325 1.00 95.19 268 LEU A C 1
ATOM 1979 O O . LEU A 1 268 ? -4.990 1.470 1.827 1.00 95.19 268 LEU A O 1
ATOM 1983 N N . GLY A 1 269 ? -5.447 0.047 3.516 1.00 95.62 269 GLY A N 1
ATOM 1984 C CA . GLY A 1 269 ? -6.030 1.035 4.421 1.00 95.62 269 GLY A CA 1
ATOM 1985 C C . GLY A 1 269 ? -4.997 1.589 5.394 1.00 95.62 269 GLY A C 1
ATOM 1986 O O . GLY A 1 269 ? -4.122 0.846 5.845 1.00 95.62 269 GLY A O 1
ATOM 1987 N N . PHE A 1 270 ? -5.129 2.872 5.726 1.00 95.25 270 PHE A N 1
ATOM 1988 C CA . PHE A 1 270 ? -4.289 3.573 6.696 1.00 95.25 270 PHE A CA 1
ATOM 1989 C C . PHE A 1 270 ? -5.135 4.214 7.788 1.00 95.25 270 PHE A C 1
ATOM 1991 O O . PHE A 1 270 ? -6.197 4.785 7.519 1.00 95.25 270 PHE A O 1
ATOM 1998 N N . ALA A 1 271 ? -4.635 4.155 9.017 1.00 93.94 271 ALA A N 1
ATOM 1999 C CA . ALA A 1 271 ? -5.287 4.755 10.167 1.00 93.94 271 ALA A CA 1
ATOM 2000 C C . ALA A 1 271 ? -4.272 5.293 11.185 1.00 93.94 271 ALA A C 1
ATOM 2002 O O . ALA A 1 271 ? -3.117 4.863 11.222 1.00 93.94 271 ALA A O 1
ATOM 2003 N N . ILE A 1 272 ? -4.720 6.228 12.022 1.00 91.94 272 ILE A N 1
ATOM 2004 C CA . ILE A 1 272 ? -3.922 6.865 13.076 1.00 91.94 272 ILE A CA 1
ATOM 2005 C C . ILE A 1 272 ? -4.655 6.830 14.416 1.00 91.94 272 ILE A C 1
ATOM 2007 O O . ILE A 1 272 ? -5.880 6.913 14.463 1.00 91.94 272 ILE A O 1
ATOM 2011 N N . ARG A 1 273 ? -3.905 6.767 15.512 1.00 89.31 273 ARG A N 1
ATOM 2012 C CA . ARG A 1 273 ? -4.398 6.977 16.874 1.00 89.31 273 ARG A CA 1
ATOM 2013 C C . ARG A 1 273 ? -3.438 7.906 17.612 1.00 89.31 273 ARG A C 1
ATOM 2015 O O . ARG A 1 273 ? -2.246 7.623 17.645 1.00 89.31 273 ARG A O 1
ATOM 2022 N N . ARG A 1 274 ? -3.949 8.989 18.204 1.00 82.50 274 ARG A N 1
ATOM 2023 C CA . ARG A 1 274 ? -3.162 9.924 19.040 1.00 82.50 274 ARG A CA 1
ATOM 2024 C C . ARG A 1 274 ? -3.484 9.840 20.535 1.00 82.50 274 ARG A C 1
ATOM 2026 O O . ARG A 1 274 ? -2.720 10.319 21.356 1.00 82.50 274 ARG A O 1
ATOM 2033 N N . ASP A 1 275 ? -4.588 9.189 20.891 1.00 76.56 275 ASP A N 1
ATOM 2034 C CA . ASP A 1 275 ? -5.051 9.080 22.277 1.00 76.56 275 ASP A CA 1
ATOM 2035 C C . ASP A 1 275 ? -4.514 7.797 22.942 1.00 76.56 275 ASP A C 1
ATOM 2037 O O . ASP A 1 275 ? -5.244 6.835 23.211 1.00 76.56 275 ASP A O 1
ATOM 2041 N N . ILE A 1 276 ? -3.185 7.723 23.079 1.00 75.75 276 ILE A N 1
ATOM 2042 C CA . ILE A 1 276 ? -2.491 6.599 23.724 1.00 75.75 276 ILE A CA 1
ATOM 2043 C C . ILE A 1 276 ? -1.938 7.075 25.062 1.00 75.75 276 ILE A C 1
ATOM 2045 O O . ILE A 1 276 ? -0.890 7.719 25.131 1.00 75.75 276 ILE A O 1
ATOM 2049 N N . ALA A 1 277 ? -2.635 6.710 26.139 1.00 72.38 277 ALA A N 1
ATOM 2050 C CA . ALA A 1 277 ? -2.190 6.992 27.495 1.00 72.38 277 ALA A CA 1
ATOM 2051 C C . ALA A 1 277 ? -0.807 6.374 27.775 1.00 72.38 277 ALA A C 1
ATOM 2053 O O . ALA A 1 277 ? -0.487 5.270 27.324 1.00 72.38 277 ALA A O 1
ATOM 2054 N N . GLN A 1 278 ? 0.013 7.070 28.570 1.00 67.56 278 GLN A N 1
ATOM 2055 C CA . GLN A 1 278 ? 1.361 6.603 28.917 1.00 67.56 278 GLN A CA 1
ATOM 2056 C C . GLN A 1 278 ? 1.362 5.275 29.696 1.00 67.56 278 GLN A C 1
ATOM 2058 O O . GLN A 1 278 ? 2.343 4.534 29.629 1.00 67.56 278 GLN A O 1
ATOM 2063 N N . SER A 1 279 ? 0.255 4.968 30.378 1.00 62.91 279 SER A N 1
ATOM 2064 C CA . SER A 1 279 ? 0.024 3.750 31.162 1.00 62.91 279 SER A CA 1
ATOM 2065 C C . SER A 1 279 ? -0.251 2.495 30.326 1.00 62.91 279 SER A C 1
ATOM 2067 O O . SER A 1 279 ? -0.242 1.395 30.876 1.00 62.91 279 SER A O 1
ATOM 2069 N N . ILE A 1 280 ? -0.499 2.627 29.019 1.00 72.31 280 ILE A N 1
ATOM 2070 C CA . ILE A 1 280 ? -0.753 1.479 28.143 1.00 72.31 280 ILE A CA 1
ATOM 2071 C C . ILE A 1 280 ? 0.553 0.718 27.901 1.00 72.31 280 ILE A C 1
ATOM 2073 O O . ILE A 1 280 ? 1.583 1.315 27.571 1.00 72.31 280 ILE A O 1
ATOM 2077 N N . ASN A 1 281 ? 0.493 -0.611 28.028 1.00 74.69 281 ASN A N 1
ATOM 2078 C CA . ASN A 1 281 ? 1.606 -1.485 27.687 1.00 74.69 281 ASN A CA 1
ATOM 2079 C C . ASN A 1 281 ? 1.751 -1.572 26.159 1.00 74.69 281 ASN A C 1
ATOM 2081 O O . ASN A 1 281 ? 0.914 -2.156 25.477 1.00 74.69 281 ASN A O 1
ATOM 2085 N N . LEU A 1 282 ? 2.836 -1.002 25.636 1.00 76.69 282 LEU A N 1
ATOM 2086 C CA . LEU A 1 282 ? 3.118 -0.942 24.200 1.00 76.69 282 LEU A CA 1
ATOM 2087 C C . LEU A 1 282 ? 3.543 -2.289 23.597 1.00 76.69 282 LEU A C 1
ATOM 2089 O O . LEU A 1 282 ? 3.583 -2.419 22.380 1.00 76.69 282 LEU A O 1
ATOM 2093 N N . GLU A 1 283 ? 3.852 -3.293 24.419 1.00 73.69 283 GLU A N 1
ATOM 2094 C CA . GLU A 1 283 ? 4.173 -4.642 23.939 1.00 73.69 283 GLU A CA 1
ATOM 2095 C C . GLU A 1 283 ? 2.908 -5.442 23.604 1.00 73.69 283 GLU A C 1
ATOM 2097 O O . GLU A 1 283 ? 2.936 -6.352 22.770 1.00 73.69 283 GLU A O 1
ATOM 2102 N N . LYS A 1 284 ? 1.771 -5.092 24.219 1.00 78.38 284 LYS A N 1
ATOM 2103 C CA . LYS A 1 284 ? 0.495 -5.768 23.989 1.00 78.38 284 LYS A CA 1
ATOM 2104 C C . LYS A 1 284 ? -0.255 -5.137 22.828 1.00 78.38 284 LYS A C 1
ATOM 2106 O O . LYS A 1 284 ? -0.844 -4.064 22.925 1.00 78.38 284 LYS A O 1
ATOM 2111 N N . ARG A 1 285 ? -0.306 -5.888 21.733 1.00 78.69 285 ARG A N 1
ATOM 2112 C CA . ARG A 1 285 ? -0.964 -5.485 20.489 1.00 78.69 285 ARG A CA 1
ATOM 2113 C C . ARG A 1 285 ? -2.451 -5.155 20.658 1.00 78.69 285 ARG A C 1
ATOM 2115 O O . ARG A 1 285 ? -2.938 -4.222 20.032 1.00 78.69 285 ARG A O 1
ATOM 2122 N N . GLU A 1 286 ? -3.165 -5.901 21.498 1.00 78.94 286 GLU A N 1
ATOM 2123 C CA . GLU A 1 286 ? -4.611 -5.736 21.720 1.00 78.94 286 GLU A CA 1
ATOM 2124 C C . GLU A 1 286 ? -4.962 -4.366 22.317 1.00 78.94 286 GLU A C 1
ATOM 2126 O O . GLU A 1 286 ? -5.933 -3.737 21.896 1.00 78.94 286 GLU A O 1
ATOM 2131 N N . ASP A 1 287 ? -4.126 -3.864 23.227 1.00 78.06 287 ASP A N 1
ATOM 2132 C CA . ASP A 1 287 ? -4.339 -2.578 23.894 1.00 78.06 287 ASP A CA 1
ATOM 2133 C C . ASP A 1 287 ? -4.037 -1.400 22.947 1.00 78.06 287 ASP A C 1
ATOM 2135 O O . ASP A 1 287 ? -4.689 -0.347 22.985 1.00 78.06 287 ASP A O 1
ATOM 2139 N N . VAL A 1 288 ? -3.064 -1.593 22.050 1.00 80.56 288 VAL A N 1
ATOM 2140 C CA . VAL A 1 288 ? -2.640 -0.585 21.073 1.00 80.56 288 VAL A CA 1
ATOM 2141 C C . VAL A 1 288 ? -3.601 -0.516 19.883 1.00 80.56 288 VAL A C 1
ATOM 2143 O O . VAL A 1 288 ? -3.948 0.589 19.471 1.00 80.56 288 VAL A O 1
ATOM 2146 N N . GLU A 1 289 ? -4.074 -1.651 19.351 1.00 84.75 289 GLU A N 1
ATOM 2147 C CA . GLU A 1 289 ? -4.816 -1.772 18.077 1.00 84.75 289 GLU A CA 1
ATOM 2148 C C . GLU A 1 289 ? -6.333 -1.472 18.143 1.00 84.75 289 GLU A C 1
ATOM 2150 O O . GLU A 1 289 ? -7.129 -2.022 17.372 1.00 84.75 289 GLU A O 1
ATOM 2155 N N . THR A 1 290 ? -6.748 -0.573 19.031 1.00 84.69 290 THR A N 1
ATOM 2156 C CA . THR A 1 290 ? -8.144 -0.127 19.202 1.00 84.69 290 THR A CA 1
ATOM 2157 C C . THR A 1 290 ? -8.255 1.394 19.094 1.00 84.69 290 THR A C 1
ATOM 2159 O O . THR A 1 290 ? -7.268 2.095 19.273 1.00 84.69 290 THR A O 1
ATOM 2162 N N . GLY A 1 291 ? -9.434 1.940 18.778 1.00 85.19 291 GLY A N 1
ATOM 2163 C CA . GLY A 1 291 ? -9.640 3.397 18.829 1.00 85.19 291 GLY A CA 1
ATOM 2164 C C . GLY A 1 291 ? -8.992 4.194 17.690 1.00 85.19 291 GLY A C 1
ATOM 2165 O O . GLY A 1 291 ? -8.628 5.351 17.886 1.00 85.19 291 GLY A O 1
ATOM 2166 N N . PHE A 1 292 ? -8.809 3.595 16.511 1.00 91.69 292 PHE A N 1
ATOM 2167 C CA . PHE A 1 292 ? -8.166 4.278 15.387 1.00 91.69 292 PHE A CA 1
ATOM 2168 C C . PHE A 1 292 ? -9.109 5.227 14.643 1.00 91.69 292 PHE A C 1
ATOM 2170 O O . PHE A 1 292 ? -10.332 5.069 14.630 1.00 91.69 292 PHE A O 1
ATOM 2177 N N . ILE A 1 293 ? -8.502 6.180 13.949 1.00 92.12 293 ILE A N 1
ATOM 2178 C CA . ILE A 1 293 ? -9.142 7.126 13.044 1.00 92.12 293 ILE A CA 1
ATOM 2179 C C . ILE A 1 293 ? -8.701 6.770 11.632 1.00 92.12 293 ILE A C 1
ATOM 2181 O O . ILE A 1 293 ? -7.506 6.771 11.325 1.00 92.12 293 ILE A O 1
ATOM 2185 N N . PHE A 1 294 ? -9.657 6.429 10.778 1.00 94.38 294 PHE A N 1
ATOM 2186 C CA . PHE A 1 294 ? -9.388 6.051 9.400 1.00 94.38 294 PHE A CA 1
ATOM 2187 C C . PHE A 1 294 ? -8.958 7.275 8.579 1.00 94.38 294 PHE A C 1
ATOM 2189 O O . PHE A 1 294 ? -9.660 8.288 8.557 1.00 94.38 294 PHE A O 1
ATOM 2196 N N . LEU A 1 295 ? -7.811 7.180 7.901 1.00 92.25 295 LEU A N 1
ATOM 2197 C CA . LEU A 1 295 ? -7.233 8.281 7.122 1.00 92.25 295 LEU A CA 1
ATOM 2198 C C . LEU A 1 295 ? -7.559 8.180 5.633 1.00 92.25 295 LEU A C 1
ATOM 2200 O O . LEU A 1 295 ? -7.892 9.181 5.001 1.00 92.25 295 LEU A O 1
ATOM 2204 N N . GLY A 1 296 ? -7.426 6.986 5.056 1.00 93.81 296 GLY A N 1
ATOM 2205 C CA . GLY A 1 296 ? -7.543 6.807 3.614 1.00 93.81 296 GLY A CA 1
ATOM 2206 C C . GLY A 1 296 ? -7.051 5.455 3.109 1.00 93.81 296 GLY A C 1
ATOM 2207 O O . GLY A 1 296 ? -6.659 4.571 3.875 1.00 93.81 296 GLY A O 1
ATOM 2208 N N . LEU A 1 297 ? -7.047 5.330 1.787 1.00 95.88 297 LEU A N 1
ATOM 2209 C CA . LEU A 1 297 ? -6.637 4.161 1.025 1.00 95.88 297 LEU A CA 1
ATOM 2210 C C . LEU A 1 297 ? -5.459 4.511 0.108 1.00 95.88 297 LEU A C 1
ATOM 2212 O O . LEU A 1 297 ? -5.464 5.565 -0.527 1.00 95.88 297 LEU A O 1
ATOM 2216 N N . ALA A 1 298 ? -4.491 3.604 -0.035 1.00 96.06 298 ALA A N 1
ATOM 2217 C CA . ALA A 1 298 ? -3.498 3.653 -1.111 1.00 96.06 298 ALA A CA 1
ATOM 2218 C C . ALA A 1 298 ? -3.722 2.506 -2.098 1.00 96.06 298 ALA A C 1
ATOM 2220 O O . ALA A 1 298 ? -3.765 1.341 -1.704 1.00 96.06 298 ALA A O 1
ATOM 2221 N N . GLY A 1 299 ? -3.806 2.836 -3.383 1.00 95.19 299 GLY A N 1
ATOM 2222 C CA . GLY A 1 299 ? -3.784 1.894 -4.493 1.00 95.19 299 GLY A CA 1
ATOM 2223 C C . GLY A 1 299 ? -2.368 1.745 -5.043 1.00 95.19 299 GLY A C 1
ATOM 2224 O O . GLY A 1 299 ? -1.794 2.691 -5.590 1.00 95.19 299 GLY A O 1
ATOM 2225 N N . ILE A 1 300 ? -1.813 0.544 -4.917 1.00 92.62 300 ILE A N 1
ATOM 2226 C CA . ILE A 1 300 ? -0.448 0.195 -5.316 1.00 92.62 300 ILE A CA 1
ATOM 2227 C C . ILE A 1 300 ? -0.513 -0.876 -6.401 1.00 92.62 300 ILE A C 1
ATOM 2229 O O . ILE A 1 300 ? -1.339 -1.780 -6.336 1.00 92.62 300 ILE A O 1
ATOM 2233 N N . TYR A 1 301 ? 0.354 -0.824 -7.402 1.00 90.12 301 TYR A N 1
ATOM 2234 C CA . TYR A 1 301 ? 0.373 -1.812 -8.480 1.00 90.12 301 TYR A CA 1
ATOM 2235 C C . TYR A 1 301 ? 1.796 -2.192 -8.865 1.00 90.12 301 TYR A C 1
ATOM 2237 O O . TYR A 1 301 ? 2.738 -1.452 -8.601 1.00 90.12 301 TYR A O 1
ATOM 2245 N N . ASP A 1 302 ? 1.936 -3.354 -9.494 1.00 88.25 302 ASP A N 1
ATOM 2246 C CA . ASP A 1 302 ? 3.193 -3.808 -10.084 1.00 88.25 302 ASP A CA 1
ATOM 2247 C C . ASP A 1 302 ? 3.155 -3.512 -11.595 1.00 88.25 302 ASP A C 1
ATOM 2249 O O . ASP A 1 302 ? 2.365 -4.145 -12.312 1.00 88.25 302 ASP A O 1
ATOM 2253 N N . PRO A 1 303 ? 3.930 -2.532 -12.095 1.00 85.75 303 PRO A N 1
ATOM 2254 C CA . PRO A 1 303 ? 3.907 -2.148 -13.494 1.00 85.75 303 PRO A CA 1
ATOM 2255 C C . PRO A 1 303 ? 4.413 -3.296 -14.387 1.00 85.75 303 PRO A C 1
ATOM 2257 O O . PRO A 1 303 ? 5.390 -3.980 -14.052 1.00 85.75 303 PRO A O 1
ATOM 2260 N N . PRO A 1 304 ? 3.765 -3.534 -15.544 1.00 85.06 304 PRO A N 1
ATOM 2261 C CA . PRO A 1 304 ? 4.244 -4.508 -16.518 1.00 85.06 304 PRO A CA 1
ATOM 2262 C C . PRO A 1 304 ? 5.591 -4.062 -17.095 1.00 85.06 304 PRO A C 1
ATOM 2264 O O . PRO A 1 304 ? 5.831 -2.864 -17.255 1.00 85.06 304 PRO A O 1
ATOM 2267 N N . ARG A 1 305 ? 6.462 -5.012 -17.455 1.00 84.12 305 ARG A N 1
ATOM 2268 C CA . ARG A 1 305 ? 7.697 -4.656 -18.166 1.00 84.12 305 ARG A CA 1
ATOM 2269 C C . ARG A 1 305 ? 7.356 -4.063 -19.543 1.00 84.12 305 ARG A C 1
ATOM 2271 O O . ARG A 1 305 ? 6.428 -4.566 -20.190 1.00 84.12 305 ARG A O 1
ATOM 2278 N N . PRO A 1 306 ? 8.087 -3.040 -20.021 1.00 83.75 306 PRO A N 1
ATOM 2279 C CA . PRO A 1 306 ? 7.834 -2.423 -21.326 1.00 83.75 306 PRO A CA 1
ATOM 2280 C C . PRO A 1 306 ? 7.791 -3.433 -22.484 1.00 83.75 306 PRO A C 1
ATOM 2282 O O . PRO A 1 306 ? 6.936 -3.348 -23.368 1.00 83.75 306 PRO A O 1
ATOM 2285 N N . GLU A 1 307 ? 8.671 -4.434 -22.447 1.00 85.19 307 GLU A N 1
ATOM 2286 C CA . GLU A 1 307 ? 8.787 -5.496 -23.446 1.00 85.19 307 GLU A CA 1
ATOM 2287 C C . GLU A 1 307 ? 7.635 -6.514 -23.404 1.00 85.19 307 GLU A C 1
ATOM 2289 O O . GLU A 1 307 ? 7.307 -7.111 -24.434 1.00 85.19 307 GLU A O 1
ATOM 2294 N N . THR A 1 308 ? 6.975 -6.686 -22.252 1.00 86.44 308 THR A N 1
ATOM 2295 C CA . THR A 1 308 ? 5.964 -7.733 -22.031 1.00 86.44 308 THR A CA 1
ATOM 2296 C C . THR A 1 308 ? 4.810 -7.629 -23.019 1.00 86.44 308 THR A C 1
ATOM 2298 O O . THR A 1 308 ? 4.400 -8.629 -23.608 1.00 86.44 308 THR A O 1
ATOM 2301 N N . LYS A 1 309 ? 4.295 -6.416 -23.253 1.00 84.88 309 LYS A N 1
ATOM 2302 C CA . LYS A 1 309 ? 3.165 -6.200 -24.170 1.00 84.88 309 LYS A CA 1
ATOM 2303 C C . LYS A 1 309 ? 3.511 -6.629 -25.599 1.00 84.88 309 LYS A C 1
ATOM 2305 O O . LYS A 1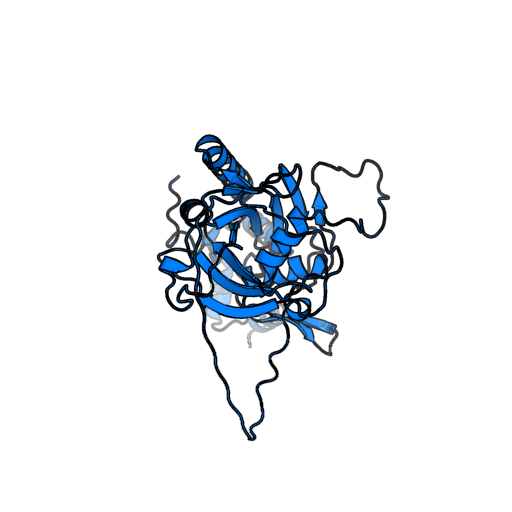 309 ? 2.688 -7.247 -26.272 1.00 84.88 309 LYS A O 1
ATOM 2310 N N . GLY A 1 310 ? 4.727 -6.313 -26.048 1.00 88.81 310 GLY A N 1
ATOM 2311 C CA . GLY A 1 310 ? 5.229 -6.718 -27.359 1.00 88.81 310 GLY A CA 1
ATOM 2312 C C . GLY A 1 310 ? 5.414 -8.230 -27.454 1.00 88.81 310 GLY A C 1
ATOM 2313 O O . GLY A 1 310 ? 4.931 -8.840 -28.404 1.00 88.81 310 GLY A O 1
ATOM 2314 N N . ALA A 1 311 ? 6.038 -8.839 -26.445 1.00 87.62 311 ALA A N 1
ATOM 2315 C CA . ALA A 1 311 ? 6.301 -10.276 -26.407 1.00 87.62 311 ALA A CA 1
ATOM 2316 C C . ALA A 1 311 ? 5.012 -11.115 -26.431 1.00 87.62 311 ALA A C 1
ATOM 2318 O O . ALA A 1 311 ? 4.904 -12.051 -27.222 1.00 87.62 311 ALA A O 1
ATOM 2319 N N . VAL A 1 312 ? 4.007 -10.748 -25.627 1.00 88.44 312 VAL A N 1
ATOM 2320 C CA . VAL A 1 312 ? 2.706 -11.443 -25.603 1.00 88.44 312 VAL A CA 1
ATOM 2321 C C . VAL A 1 312 ? 1.987 -11.311 -26.945 1.00 88.44 312 VAL A C 1
ATOM 2323 O O . VAL A 1 312 ? 1.399 -12.282 -27.421 1.00 88.44 312 VAL A O 1
ATOM 2326 N N . ARG A 1 313 ? 2.063 -10.138 -27.590 1.00 89.81 313 ARG A N 1
ATOM 2327 C CA . ARG A 1 313 ? 1.491 -9.942 -28.928 1.00 89.81 313 ARG A CA 1
ATOM 2328 C C . ARG A 1 313 ? 2.152 -10.855 -29.962 1.00 89.81 313 ARG A C 1
ATOM 2330 O O . ARG A 1 313 ? 1.433 -11.536 -30.679 1.00 89.81 313 ARG A O 1
ATOM 2337 N N . VAL A 1 314 ? 3.485 -10.918 -29.986 1.00 91.06 314 VAL A N 1
ATOM 2338 C CA . VAL A 1 314 ? 4.233 -11.792 -30.909 1.00 91.06 314 VAL A CA 1
ATOM 2339 C C . VAL A 1 314 ? 3.893 -13.268 -30.677 1.00 91.06 314 VAL A C 1
ATOM 2341 O O . VAL A 1 314 ? 3.688 -14.000 -31.638 1.00 91.06 314 VAL A O 1
ATOM 2344 N N . CYS A 1 315 ? 3.765 -13.704 -29.419 1.00 90.44 315 CYS A N 1
ATOM 2345 C CA . CYS A 1 315 ? 3.334 -15.073 -29.108 1.00 90.44 315 CYS A CA 1
ATOM 2346 C C . CYS A 1 315 ? 1.936 -15.356 -29.673 1.00 90.44 315 CYS A C 1
ATOM 2348 O O . CYS A 1 315 ? 1.732 -16.372 -30.330 1.00 90.44 315 CYS A O 1
ATOM 2350 N N . LYS A 1 316 ? 0.994 -14.424 -29.486 1.00 89.31 316 LYS A N 1
ATOM 2351 C CA . LYS A 1 316 ? -0.375 -14.558 -29.995 1.00 89.31 316 LYS A CA 1
ATOM 2352 C C . LYS A 1 316 ? -0.428 -14.590 -31.527 1.00 89.31 316 LYS A C 1
ATOM 2354 O O . LYS A 1 316 ? -1.185 -15.377 -32.084 1.00 89.31 316 LYS A O 1
ATOM 2359 N N . GLU A 1 317 ? 0.376 -13.766 -32.199 1.00 92.31 317 GLU A N 1
ATOM 2360 C CA . GLU A 1 317 ? 0.523 -13.769 -33.665 1.00 92.31 317 GLU A CA 1
ATOM 2361 C C . GLU A 1 317 ? 1.128 -15.084 -34.182 1.00 92.31 317 GLU A C 1
ATOM 2363 O O . GLU A 1 317 ? 0.747 -15.554 -35.249 1.00 92.31 317 GLU A O 1
ATOM 2368 N N . ALA A 1 318 ? 2.012 -15.715 -33.404 1.00 91.12 318 ALA A N 1
ATOM 2369 C CA . ALA A 1 318 ? 2.590 -17.025 -33.698 1.00 91.12 318 ALA A CA 1
ATOM 2370 C C . ALA A 1 318 ? 1.673 -18.215 -33.335 1.00 91.12 318 ALA A C 1
ATOM 2372 O O . ALA A 1 318 ? 2.085 -19.363 -33.486 1.00 91.12 318 ALA A O 1
ATOM 2373 N N . GLY A 1 319 ? 0.449 -17.969 -32.847 1.00 91.31 319 GLY A N 1
ATOM 2374 C CA . GLY A 1 319 ? -0.485 -19.022 -32.428 1.00 91.31 319 GLY A CA 1
ATOM 2375 C C . GLY A 1 319 ? -0.163 -19.660 -31.070 1.00 91.31 319 GLY A C 1
ATOM 2376 O O . GLY A 1 319 ? -0.715 -20.709 -30.750 1.00 91.31 319 GLY A O 1
ATOM 2377 N N . ILE A 1 320 ? 0.705 -19.036 -30.270 1.00 92.44 320 ILE A N 1
ATOM 2378 C CA . ILE A 1 320 ? 1.111 -19.507 -28.942 1.00 92.44 320 ILE A CA 1
ATOM 2379 C C . ILE A 1 320 ? 0.222 -18.861 -27.871 1.00 92.44 320 ILE A C 1
ATOM 2381 O O . ILE A 1 320 ? 0.113 -17.632 -27.783 1.00 92.44 320 ILE A O 1
ATOM 2385 N N . VAL A 1 321 ? -0.387 -19.680 -27.016 1.00 90.12 321 VAL A N 1
ATOM 2386 C CA . VAL A 1 321 ? -1.225 -19.239 -25.895 1.00 90.12 321 VAL A CA 1
ATOM 2387 C C . VAL A 1 321 ? -0.354 -18.964 -24.669 1.00 90.12 321 VAL A C 1
ATOM 2389 O O . VAL A 1 321 ? 0.430 -19.806 -24.240 1.00 90.12 321 VAL A O 1
ATOM 2392 N N . VAL A 1 322 ? -0.488 -17.776 -24.074 1.00 88.00 322 VAL A N 1
ATOM 2393 C CA . VAL A 1 322 ? 0.251 -17.399 -22.860 1.00 88.00 322 VAL A CA 1
ATOM 2394 C C . VAL A 1 322 ? -0.675 -17.465 -21.647 1.00 88.00 322 VAL A C 1
ATOM 2396 O O . VAL A 1 322 ? -1.629 -16.695 -21.543 1.00 88.00 322 VAL A O 1
ATOM 2399 N N . HIS A 1 323 ? -0.360 -18.353 -20.707 1.00 88.25 323 HIS A N 1
ATOM 2400 C CA . HIS A 1 323 ? -1.050 -18.515 -19.430 1.00 88.25 323 HIS A CA 1
ATOM 2401 C C . HIS A 1 323 ? -0.259 -17.816 -18.325 1.00 88.25 323 HIS A C 1
ATOM 2403 O O . HIS A 1 323 ? 0.911 -18.122 -18.086 1.00 88.25 323 HIS A O 1
ATOM 2409 N N . MET A 1 324 ? -0.900 -16.885 -17.621 1.00 83.38 324 MET A N 1
ATOM 2410 C CA . MET A 1 324 ? -0.297 -16.207 -16.474 1.00 83.38 324 MET A CA 1
ATOM 2411 C C . MET A 1 324 ? -0.637 -16.953 -15.181 1.00 83.38 324 MET A C 1
ATOM 2413 O O . MET A 1 324 ? -1.813 -17.138 -14.862 1.00 83.38 324 MET A O 1
ATOM 2417 N N . ARG A 1 325 ? 0.380 -17.309 -14.388 1.00 73.62 325 ARG A N 1
ATOM 2418 C CA . ARG A 1 325 ? 0.192 -17.791 -13.014 1.00 73.62 325 ARG A CA 1
ATOM 2419 C C . ARG A 1 325 ? 0.484 -16.692 -11.997 1.00 73.62 325 ARG A C 1
ATOM 2421 O O . ARG A 1 325 ? 1.496 -15.998 -12.041 1.00 73.62 325 ARG A O 1
ATOM 2428 N N . MET A 1 326 ? -0.456 -16.528 -11.074 1.00 61.81 326 MET A N 1
ATOM 2429 C CA . MET A 1 326 ? -0.393 -15.588 -9.962 1.00 61.81 326 MET A CA 1
ATOM 2430 C C . MET A 1 326 ? -0.274 -16.380 -8.665 1.00 61.81 326 MET A C 1
ATOM 2432 O O . MET A 1 326 ? -1.189 -17.129 -8.329 1.00 61.81 326 MET A O 1
ATOM 2436 N N . TYR A 1 327 ? 0.796 -16.166 -7.897 1.00 53.47 327 TYR A N 1
ATOM 2437 C CA . TYR A 1 327 ? 0.960 -16.776 -6.569 1.00 53.47 327 TYR A CA 1
ATOM 2438 C C . TYR A 1 327 ? -0.154 -16.375 -5.577 1.00 53.47 327 TYR A C 1
ATOM 2440 O O . TYR A 1 327 ? -0.379 -17.056 -4.582 1.00 53.47 327 TYR A O 1
ATOM 2448 N N . HIS A 1 328 ? -0.895 -15.291 -5.840 1.00 51.91 328 HIS A N 1
ATOM 2449 C CA . HIS A 1 328 ? -1.817 -14.702 -4.866 1.00 51.91 328 HIS A CA 1
ATOM 2450 C C . HIS A 1 328 ? -3.223 -15.326 -4.802 1.00 51.91 328 HIS A C 1
ATOM 2452 O O . HIS A 1 328 ? -3.965 -15.027 -3.869 1.00 51.91 328 HIS A O 1
ATOM 2458 N N . ARG A 1 329 ? -3.606 -16.226 -5.723 1.00 36.94 329 ARG A N 1
ATOM 2459 C CA . ARG A 1 329 ? -4.956 -16.836 -5.695 1.00 36.94 329 ARG A CA 1
ATOM 2460 C C . ARG A 1 329 ? -5.161 -17.841 -4.543 1.00 36.94 329 ARG A C 1
ATOM 2462 O O . ARG A 1 329 ? -6.265 -18.340 -4.379 1.00 36.94 329 ARG A O 1
ATOM 2469 N N . LEU A 1 330 ? -4.127 -18.123 -3.740 1.00 34.22 330 LEU A N 1
ATOM 2470 C CA . LEU A 1 330 ? -4.182 -19.050 -2.598 1.00 34.22 330 LEU A CA 1
ATOM 2471 C C . LEU A 1 330 ? -4.275 -18.377 -1.212 1.00 34.22 330 LEU A C 1
ATOM 2473 O O . LEU A 1 330 ? -4.617 -19.059 -0.255 1.00 34.22 330 LEU A O 1
ATOM 2477 N N . LEU A 1 331 ? -4.001 -17.071 -1.069 1.00 33.38 331 LEU A N 1
ATOM 2478 C CA . LEU A 1 331 ? -3.901 -16.414 0.258 1.00 33.38 331 LEU A CA 1
ATOM 2479 C C . LEU A 1 331 ? -4.972 -15.348 0.541 1.00 33.38 331 LEU A C 1
ATOM 2481 O O . LEU A 1 331 ? -5.225 -14.996 1.697 1.00 33.38 331 LEU A O 1
ATOM 2485 N N . PHE A 1 332 ? -5.646 -14.857 -0.493 1.00 34.53 332 PHE A N 1
ATOM 2486 C CA . PHE A 1 332 ? -6.827 -14.014 -0.355 1.00 34.53 332 PHE A CA 1
ATOM 2487 C C . PHE A 1 332 ? -7.915 -14.588 -1.251 1.00 34.53 332 PHE A C 1
ATOM 2489 O O . PHE A 1 332 ? -7.939 -14.348 -2.455 1.00 34.53 332 PHE A O 1
ATOM 2496 N N . GLY A 1 333 ? -8.787 -15.397 -0.648 1.00 33.22 333 GLY A N 1
ATOM 2497 C CA . GLY A 1 333 ? -10.050 -15.781 -1.255 1.00 33.22 333 GLY A CA 1
ATOM 2498 C C . GLY A 1 333 ? -10.882 -14.530 -1.498 1.00 33.22 333 GLY A C 1
ATOM 2499 O O . GLY A 1 333 ? -11.584 -14.074 -0.606 1.00 33.22 333 GLY A O 1
ATOM 2500 N N . TYR A 1 334 ? -10.768 -13.972 -2.696 1.00 29.83 334 TYR A N 1
ATOM 2501 C CA . TYR A 1 334 ? -11.819 -13.162 -3.281 1.00 29.83 334 TYR A CA 1
ATOM 2502 C C . TYR A 1 334 ? -12.611 -14.090 -4.202 1.00 29.83 334 TYR A C 1
ATOM 2504 O O . TYR A 1 334 ? -12.149 -14.494 -5.272 1.00 29.83 334 TYR A O 1
ATOM 2512 N N . MET A 1 335 ? -13.770 -14.509 -3.693 1.00 30.98 335 MET A N 1
ATOM 2513 C CA . MET A 1 335 ? -14.882 -15.019 -4.485 1.00 30.98 335 MET A CA 1
ATOM 2514 C C . MET A 1 335 ? -15.353 -13.892 -5.405 1.00 30.98 335 MET A C 1
ATOM 2516 O O . MET A 1 335 ? -15.894 -12.905 -4.919 1.00 30.98 335 MET A O 1
ATOM 2520 N N . HIS A 1 336 ? -15.076 -14.014 -6.699 1.00 32.12 336 HIS A N 1
ATOM 2521 C CA . HIS A 1 336 ? -16.058 -14.130 -7.785 1.00 32.12 336 HIS A CA 1
ATOM 2522 C C . HIS A 1 336 ? -15.320 -14.171 -9.127 1.00 32.12 336 HIS A C 1
ATOM 2524 O O . HIS A 1 336 ? -14.433 -13.324 -9.365 1.00 32.12 336 HIS A O 1
#

pLDDT: mean 75.62, std 21.74, range [21.61, 96.06]

Sequence (336 aa):
MSIGAKRMAQRNVVVRRLDALEALGGVTDICSDKTGTLTMGRMVVKRLWLAAGTTYGVESTGAALEPVGRVIPENQVPTDGKLDEKSSNISPALMTFTHAASLCNNASVHQAPDGTWKGEGDATEIALQVYAQKLDLGRSSLVKKSVFASDDKDDAISTSSTDSIPTAVSKVVVTGPADTSVEEGSYTHLAEHAFDSSIKRMTSVYMQHSSNNPERVAFMKGAVERVLASCVAVSDSSNGTANPLTDEARTNILGQMEILANQGLRVLGFAIRRDIAQSINLEKREDVETGFIFLGLAGIYDPPRPETKGAVRVCKEAGIVVHMRMYHRLLFGYMH

Secondary structure (DSSP, 8-state):
--HHHHHHHTTT---S-SHHHHHGGG--EEEEEIIIIIB-S--EEEEEEETTS-EEEE---S-TT---S-EEETT---SSS---S------HHHHHHHHHHHHS---EEEE-TTS-EEEES-HHHHHHHHHHHHTT--HHHHB-----------------------------BS-SS---S--TT-EEEEEEEEEETTTTEEEEEEEEEETTEEEEEEEEEE-HHHHHTTEEEEE-TTTSBEEE--HHHHHHHHHHHHHHHHTTPEEEEEEEE----TTS-TT-HHHHSSSEEEEEEEEEE-PBPHHHHHHHHHHHHTT-EEEEE-GGGGTS----

Organism: Thanatephorus cucumeris (strain AG1-IB / isolate 7/3/14) (NCBI:txid1108050)

Foldseek 3Di:
DPPQQVVCVVVVHHDPDPVVSVVVVVFQAAEDACQVTQFVNAKAFAWWQWLQGWIWGWDDPPPSQALDTDTGTPVDDPPDPDDDDDPPDQAPLNVVVLCLLQQLADKDWDQDPVRDIDIDDRSSRSNSQSPSVNVVNHNQQAADDPPPPDDDDDDDDDDDDDDDDDDDDDFDQLDDDDPVDRRGRQWYWDDWDDADLVLFKIKTWIFGDDPPDTFIKMKMKGDAVSLVVQEQWEAHNPHSGTDGCDPVSVVVQVVVVVVLVVVVFDKMWMWMDGPDDPPDDRVDPVSVSHHIYTTIMITMDGGGDPCSVVVCVVCVVVSHHYHYDYPPCPRDDDDD

InterPro domains:
  IPR018303 P-type ATPase, phosphorylation site [PS00154] (33-39)
  IPR023214 HAD superfamily [G3DSA:3.40.50.1000] (28-324)
  IPR023298 P-type ATPase, transmembrane domain superfamily [SSF81665] (1-25)
  IPR023299 P-type ATPase, cytoplasmic domain N [G3DSA:3.40.1110.10] (41-303)
  IPR023299 P-type ATPase, cytoplasmic domain N [SSF81660] (37-308)

=== Feature glossary ===
The features interleaved in this record are:

— What the protein is —

Sequence gives the chain of amino acids in standard one-letter code (A=alanine, C=cysteine, …, Y=tyrosine), read N→C. It is the only feature that is directly encoded by the gene; all structural features are derived from the folded form of this sequence.

Database cross-references. InterPro integrates a dozen domain/family signature databases into unified entries with residue-range hits. GO terms attach function/process/location labels with evidence codes. CATH codes position the fold in a four-level structural taxonomy. Organism is the NCBI-taxonomy species name.

— Where its atoms are —

Atomic coordinates in PDBx/mmCIF format — the same representation the Protein Data Bank distributes. Each line of the _atom_site loop places one backbone atom in Cartesian space (units: ångströms, origin: arbitrary).

The six renders are orthographic views along the three Cartesian axes in both directions. Representation (cartoon, sticks, or surface) and color scheme (sequence-rainbow or by-chain) vary across proteins so the training set covers all the common visualization conventions.

— Local backbone conformation —

Eight-state secondary structure (DSSP): H is the canonical α-helix, G the tighter 3₁₀-helix, I the wider π-helix; E/B are β-structure, T and S are turns and bends, and '-' is everything else. DSSP derives these from the pattern of main-chain N–H···O=C hydrogen bonds, not from the sequence.

P-SEA three-state annotation labels each residue as helix, strand, or coil based purely on the geometry of the Cα trace. It serves as a fallback when the full backbone (and thus DSSP) is unavailable.

The φ/ψ torsion pair specifies the backbone conformation at each residue. φ rotates about the N–Cα bond, ψ about the Cα–C bond. Steric clashes forbid most of the (φ, ψ) plane — the allowed regions (α-helix basin, β-sheet basin, left-handed helix) are the Ramachandran-allowed regions.

— Global shape and packing —

The geometric summary reports three shape descriptors. Rg (radius of gyration) measures how spread out the Cα atoms are about their centre of mass; compact globular proteins have small Rg, elongated or unfolded ones large. Cα contacts (<8 Å, |i−j|>4) count long-range residue pairs in spatial proximity — high for tightly packed folds, near zero for rods or random coil. The bounding-box extents give the protein's footprint along x, y, z in Å.

Solvent-accessible surface area (SASA) is the area in Å² traced out by the centre of a 1.4 Å probe sphere (a water molecule) rolled over the protein's van der Waals surface (Shrake–Rupley / Lee–Richards construction). Buried residues have near-zero SASA; fully exposed residues can exceed 200 Å². The total SASA scales roughly with the number of surface residues.

The contact map is a binary N×N matrix image: pixel (i, j) is dark where Cα_i and Cα_j are within 8 Å and |i−j|>4. Because the |i−j|>4 filter removes local helical contacts, off-diagonal stripes parallel to the main diagonal indicate parallel β-sheets; stripes perpendicular to it indicate antiparallel β-sheets. The Ramachandran plot scatters every residue's (φ, ψ) pair against the sterically allowed regions. The PAE heatmap renders the predicted-aligned-error matrix.

— Structural neighborhood —

3Di is Foldseek's structural alphabet. Each residue is assigned one of twenty discrete states based on how its Cα sits relative to its spatial (not sequential) neighbors. Aligning 3Di strings finds structural homologs roughly as well as full 3D superposition, but orders of magnitude faster.

Nearest PDB neighbors are the top structural matches found by Foldseek when searching this structure against the entire Protein Data Bank. Each hit reports a TM-score (0 to 1; >0.5 almost always implies the same fold) and an E-value. These are *structural* homologs — they may share no detectable sequence similarity.

— Confidence and disorder —

For AlphaFold models, the B-factor field carries pLDDT — the model's own estimate of local accuracy on a 0–100 scale. Regions with pLDDT<50 should be treated as essentially unmodeled; they often correspond to intrinsically disordered segments.

Crystallographic B-factors measure how much each atom's electron density is smeared out, in Å². They rise in mobile loops and surface residues and fall in the buried interior. In AlphaFold models this column is repurposed to hold pLDDT instead.

Predicted aligned error is AlphaFold's pairwise confidence. Unlike pLDDT (per-residue), PAE is per-residue-pair and captures whether two parts of the structure are correctly placed relative to each other. Units are ångströms of expected positional error.